Protein AF-A0A7S1M484-F1 (afdb_monomer_lite)

Structure (mmCIF, N/CA/C/O backbone):
data_AF-A0A7S1M484-F1
#
_entry.id   AF-A0A7S1M484-F1
#
loop_
_atom_site.group_PDB
_atom_site.id
_atom_site.type_symbol
_atom_site.label_atom_id
_atom_site.label_alt_id
_atom_site.label_comp_id
_atom_site.label_asym_id
_atom_site.label_entity_id
_atom_site.label_seq_id
_atom_site.pdbx_PDB_ins_code
_atom_site.Cartn_x
_atom_site.Cartn_y
_atom_site.Cartn_z
_atom_site.occupancy
_atom_site.B_iso_or_equiv
_atom_site.auth_seq_id
_atom_site.auth_comp_id
_atom_site.auth_asym_id
_atom_site.auth_atom_id
_atom_site.pdbx_PDB_model_num
ATOM 1 N N . MET A 1 1 ? -22.860 -3.614 3.531 1.00 33.34 1 MET A N 1
ATOM 2 C CA . MET A 1 1 ? -22.189 -4.930 3.615 1.00 33.34 1 MET A CA 1
ATOM 3 C C . MET A 1 1 ? -22.922 -5.760 4.658 1.00 33.34 1 MET A C 1
ATOM 5 O O . MET A 1 1 ? -23.367 -5.159 5.628 1.00 33.34 1 MET A O 1
ATOM 9 N N . PRO A 1 2 ? -23.133 -7.073 4.464 1.00 32.69 2 PRO A N 1
ATOM 10 C CA . PRO A 1 2 ? -23.714 -7.908 5.509 1.00 32.69 2 PRO A CA 1
ATOM 11 C C . PRO A 1 2 ? -22.740 -7.949 6.690 1.00 32.69 2 PRO A C 1
ATOM 13 O O . PRO A 1 2 ? -21.549 -8.186 6.506 1.00 32.69 2 PRO A O 1
ATOM 16 N N . ILE A 1 3 ? -23.252 -7.641 7.876 1.00 42.62 3 ILE A N 1
ATOM 17 C CA . ILE A 1 3 ? -22.518 -7.641 9.140 1.00 42.62 3 ILE A CA 1
ATOM 18 C C . ILE A 1 3 ? -22.062 -9.083 9.365 1.00 42.62 3 ILE A C 1
ATOM 20 O O . ILE A 1 3 ? -22.894 -9.964 9.579 1.00 42.62 3 ILE A O 1
ATOM 24 N N . SER A 1 4 ? -20.768 -9.348 9.204 1.00 40.47 4 SER A N 1
ATOM 25 C CA . SER A 1 4 ? -20.178 -10.658 9.461 1.00 40.47 4 SER A CA 1
ATOM 26 C C . SER A 1 4 ? -20.582 -11.101 10.864 1.00 40.47 4 SER A C 1
ATOM 28 O O . SER A 1 4 ? -20.319 -10.376 11.828 1.00 40.47 4 SER A O 1
ATOM 30 N N . ASP A 1 5 ? -21.216 -12.269 10.981 1.00 51.94 5 ASP A N 1
ATOM 31 C CA . ASP A 1 5 ? -21.532 -12.896 12.265 1.00 51.94 5 ASP A CA 1
ATOM 32 C C . ASP A 1 5 ? -20.199 -13.308 12.905 1.00 51.94 5 ASP A C 1
ATOM 34 O O . ASP A 1 5 ? -19.674 -14.399 12.695 1.00 51.94 5 ASP A O 1
ATOM 38 N N . THR A 1 6 ? -19.549 -12.340 13.552 1.00 67.88 6 THR A N 1
ATOM 39 C CA . THR A 1 6 ? -18.250 -12.513 14.193 1.00 67.88 6 THR A CA 1
ATOM 40 C C . THR A 1 6 ? -18.468 -13.436 15.379 1.00 67.88 6 THR A C 1
ATOM 42 O O . THR A 1 6 ? -19.012 -13.023 16.404 1.00 67.88 6 THR A O 1
ATOM 45 N N . THR A 1 7 ? -18.084 -14.704 15.240 1.00 76.19 7 THR A N 1
ATOM 46 C CA . THR A 1 7 ? -18.170 -15.670 16.335 1.00 76.19 7 THR A CA 1
ATOM 47 C C . THR A 1 7 ? -17.249 -15.220 17.468 1.00 76.19 7 THR A C 1
ATOM 49 O O . THR A 1 7 ? -16.028 -15.305 17.374 1.00 76.19 7 THR A O 1
ATOM 52 N N . VAL A 1 8 ? -17.837 -14.688 18.543 1.00 83.38 8 VAL A N 1
ATOM 53 C CA . VAL A 1 8 ? -17.093 -14.269 19.736 1.00 83.38 8 VAL A CA 1
ATOM 54 C C . VAL A 1 8 ? -16.777 -15.505 20.574 1.00 83.38 8 VAL A C 1
ATOM 56 O O . VAL A 1 8 ? -17.656 -16.052 21.253 1.00 83.38 8 VAL A O 1
ATOM 59 N N . ASP A 1 9 ? -15.518 -15.929 20.531 1.00 85.75 9 ASP A N 1
ATOM 60 C CA . ASP A 1 9 ? -14.964 -17.018 21.336 1.00 85.75 9 ASP A CA 1
ATOM 61 C C . ASP A 1 9 ? -13.938 -16.507 22.353 1.00 85.75 9 ASP A C 1
ATOM 63 O O . ASP A 1 9 ? -13.511 -15.353 22.297 1.00 85.75 9 ASP A O 1
ATOM 67 N N . LYS A 1 10 ? -13.567 -17.367 23.311 1.00 81.94 10 LYS A N 1
ATOM 68 C CA . LYS A 1 10 ? -12.725 -17.001 24.466 1.00 81.94 10 LYS A CA 1
ATOM 69 C C . LYS A 1 10 ? -11.360 -16.453 24.049 1.00 81.94 10 LYS A C 1
ATOM 71 O O . LYS A 1 10 ? -10.859 -15.534 24.673 1.00 81.94 10 LYS A O 1
ATOM 76 N N . THR A 1 11 ? -10.792 -16.981 22.968 1.00 84.25 11 THR A N 1
ATOM 77 C CA . THR A 1 11 ? -9.488 -16.558 22.442 1.00 84.25 11 THR A CA 1
ATOM 78 C C . THR A 1 11 ? -9.593 -15.289 21.598 1.00 84.25 11 THR A C 1
ATOM 80 O O . THR A 1 11 ? -8.724 -14.430 21.656 1.00 84.25 11 THR A O 1
ATOM 83 N N . THR A 1 12 ? -10.671 -15.143 20.825 1.00 87.56 12 THR A N 1
ATOM 84 C CA . THR A 1 12 ? -10.829 -14.057 19.846 1.00 87.56 12 THR A CA 1
ATOM 85 C C . THR A 1 12 ? -11.319 -12.754 20.479 1.00 87.56 12 THR A C 1
ATOM 87 O O . THR A 1 12 ? -11.064 -11.678 19.951 1.00 87.56 12 THR A O 1
ATOM 90 N N . VAL A 1 13 ? -12.004 -12.811 21.625 1.00 87.50 13 VAL A N 1
ATOM 91 C CA . VAL A 1 13 ? -12.598 -11.632 22.285 1.00 87.50 13 VAL A CA 1
ATOM 92 C C . VAL A 1 13 ? -11.586 -10.529 22.633 1.00 87.50 13 VAL A C 1
ATOM 94 O O . VAL A 1 13 ? -11.964 -9.361 22.725 1.00 87.50 13 VAL A O 1
ATOM 97 N N . HIS A 1 14 ? -10.310 -10.880 22.806 1.00 85.75 14 HIS A N 1
ATOM 98 C CA . HIS A 1 14 ? -9.244 -9.939 23.148 1.00 85.75 14 HIS A CA 1
ATOM 99 C C . HIS A 1 14 ? -8.819 -9.067 21.965 1.00 85.75 14 HIS A C 1
ATOM 101 O O . HIS A 1 14 ? -8.583 -7.872 22.153 1.00 85.75 14 HIS A O 1
ATOM 107 N N . ASP A 1 15 ? -8.807 -9.635 20.759 1.00 89.25 15 ASP A N 1
ATOM 108 C CA . ASP A 1 15 ? -8.403 -8.944 19.529 1.00 89.25 15 ASP A CA 1
ATOM 109 C C . ASP A 1 15 ? -9.530 -8.081 18.948 1.00 89.25 15 ASP A C 1
ATOM 111 O O . ASP A 1 15 ? -9.305 -7.188 18.127 1.00 89.25 15 ASP A O 1
ATOM 115 N N . LEU A 1 16 ? -10.769 -8.336 19.373 1.00 90.81 16 LEU A N 1
ATOM 116 C CA . LEU A 1 16 ? -11.935 -7.617 18.887 1.00 90.81 16 LEU A CA 1
ATOM 117 C C . LEU A 1 16 ? -12.075 -6.237 19.539 1.00 90.81 16 LEU A C 1
ATOM 119 O O . LEU A 1 16 ? -11.874 -6.022 20.739 1.00 90.81 16 LEU A O 1
ATOM 123 N N . THR A 1 17 ? -12.516 -5.281 18.726 1.00 92.50 17 THR A N 1
ATOM 124 C CA . THR A 1 17 ? -12.917 -3.953 19.194 1.00 92.50 17 THR A CA 1
ATOM 125 C C . THR A 1 17 ? -14.213 -4.052 19.997 1.00 92.50 17 THR A C 1
ATOM 127 O O . THR A 1 17 ? -14.974 -5.012 19.872 1.00 92.50 17 THR A O 1
ATOM 130 N N . PHE A 1 18 ? -14.506 -3.051 20.830 1.00 92.06 18 PHE A N 1
ATOM 131 C CA . PHE A 1 18 ? -15.691 -3.106 21.694 1.00 92.06 18 PHE A CA 1
ATOM 132 C C . PHE A 1 18 ? -16.967 -3.113 20.841 1.00 92.06 18 PHE A C 1
ATOM 134 O O . PHE A 1 18 ? -17.929 -3.794 21.178 1.00 92.06 18 PHE A O 1
ATOM 141 N N . PHE A 1 19 ? -16.942 -2.416 19.701 1.00 91.44 19 PHE A N 1
ATOM 142 C CA . PHE A 1 19 ? -18.017 -2.431 18.712 1.00 91.44 19 PHE A CA 1
ATOM 143 C C . PHE A 1 19 ? -18.186 -3.819 18.075 1.00 91.44 19 PHE A C 1
ATOM 145 O O . PHE A 1 19 ? -19.303 -4.334 18.029 1.00 91.44 19 PHE A O 1
ATOM 152 N N . ALA A 1 20 ? -17.084 -4.475 17.688 1.00 91.00 20 ALA A N 1
ATOM 153 C CA . ALA A 1 20 ? -17.118 -5.804 17.076 1.00 91.00 20 ALA A CA 1
ATOM 154 C C . ALA A 1 20 ? -17.641 -6.894 18.028 1.00 91.00 20 ALA A C 1
ATOM 156 O O . ALA A 1 20 ? -18.397 -7.759 17.593 1.00 91.00 20 ALA A O 1
ATOM 157 N N . ILE A 1 21 ? -17.328 -6.820 19.331 1.00 91.69 21 ILE A N 1
ATOM 158 C CA . ILE A 1 21 ? -17.839 -7.766 20.347 1.00 91.69 21 ILE A CA 1
ATOM 159 C C . ILE A 1 21 ? -19.377 -7.805 20.368 1.00 91.69 21 ILE A C 1
ATOM 161 O O . ILE A 1 21 ? -19.974 -8.862 20.579 1.00 91.69 21 ILE A O 1
ATOM 165 N N . PHE A 1 22 ? -20.033 -6.665 20.141 1.00 91.25 22 PHE A N 1
ATOM 166 C CA . PHE A 1 22 ? -21.496 -6.565 20.138 1.00 91.25 22 PHE A CA 1
ATOM 167 C C . PHE A 1 22 ? -22.112 -6.546 18.732 1.00 91.25 22 PHE A C 1
ATOM 169 O O . PHE A 1 22 ? -23.338 -6.454 18.612 1.00 91.25 22 PHE A O 1
ATOM 176 N N . GLY A 1 23 ? -21.291 -6.658 17.682 1.00 89.06 23 GLY A N 1
ATOM 177 C CA . GLY A 1 23 ? -21.735 -6.569 16.290 1.00 89.06 23 GLY A CA 1
ATOM 178 C C . GLY A 1 23 ? -22.316 -5.200 15.933 1.00 89.06 23 GLY A C 1
ATOM 179 O O . GLY A 1 23 ? -23.274 -5.126 15.170 1.00 89.06 23 GLY A O 1
ATOM 180 N N . ILE A 1 24 ? -21.792 -4.133 16.540 1.00 89.38 24 ILE A N 1
ATOM 181 C CA . ILE A 1 24 ? -22.167 -2.751 16.236 1.00 89.38 24 ILE A CA 1
ATOM 182 C C . ILE A 1 24 ? -21.220 -2.225 15.158 1.00 89.38 24 ILE A C 1
ATOM 184 O O . ILE A 1 24 ? -20.007 -2.421 15.259 1.00 89.38 24 ILE A O 1
ATOM 188 N N . ASP A 1 25 ? -21.759 -1.534 14.154 1.00 88.31 25 ASP A N 1
ATOM 189 C CA . ASP A 1 25 ? -20.925 -0.783 13.221 1.00 88.31 25 ASP A CA 1
ATOM 190 C C . ASP A 1 25 ? -20.344 0.436 13.948 1.00 88.31 25 ASP A C 1
ATOM 192 O O . ASP A 1 25 ? -21.063 1.283 14.485 1.00 88.31 25 ASP A O 1
ATOM 196 N N . ALA A 1 26 ? -19.017 0.505 14.014 1.00 86.62 26 ALA A N 1
ATOM 197 C CA . ALA A 1 26 ? -18.331 1.607 14.669 1.00 86.62 26 ALA A CA 1
ATOM 198 C C . ALA A 1 26 ? -18.623 2.953 13.984 1.00 86.62 26 ALA A C 1
ATOM 200 O O . ALA A 1 26 ? -18.616 3.982 14.659 1.00 86.62 26 ALA A O 1
ATOM 201 N N . ASN A 1 27 ? -18.897 2.955 12.674 1.00 85.50 27 ASN A N 1
ATOM 202 C CA . ASN A 1 27 ? -19.200 4.174 11.932 1.00 85.50 27 ASN A CA 1
ATOM 203 C C . ASN A 1 27 ? -20.521 4.788 12.392 1.00 85.50 27 ASN A C 1
ATOM 205 O O . ASN A 1 27 ? -20.539 5.987 12.648 1.00 85.50 27 ASN A O 1
ATOM 209 N N . ASP A 1 28 ? -21.563 3.983 12.616 1.00 85.88 28 ASP A N 1
ATOM 210 C CA . ASP A 1 28 ? -22.868 4.469 13.091 1.00 85.88 28 ASP A CA 1
ATOM 211 C C . ASP A 1 28 ? -22.718 5.247 14.410 1.00 85.88 28 ASP A C 1
ATOM 213 O O . ASP A 1 28 ? -23.246 6.344 14.588 1.00 85.88 28 ASP A O 1
ATOM 217 N N . VAL A 1 29 ? -21.922 4.712 15.340 1.00 85.31 29 VAL A N 1
ATOM 218 C CA . VAL A 1 29 ? -21.682 5.353 16.643 1.00 85.31 29 VAL A CA 1
ATOM 219 C C . VAL A 1 29 ? -20.829 6.615 16.502 1.00 85.31 29 VAL A C 1
ATOM 221 O O . VAL A 1 29 ? -21.059 7.604 17.199 1.00 85.31 29 VAL A O 1
ATOM 224 N N . VAL A 1 30 ? -19.831 6.598 15.616 1.00 83.81 30 VAL A N 1
ATOM 225 C CA . VAL A 1 30 ? -18.957 7.752 15.360 1.00 83.81 30 VAL A CA 1
ATOM 226 C C . VAL A 1 30 ? -19.721 8.889 14.673 1.00 83.81 30 VAL A C 1
ATOM 228 O O . VAL A 1 30 ? -19.509 10.052 15.029 1.00 83.81 30 VAL A O 1
ATOM 231 N N . GLU A 1 31 ? -20.610 8.576 13.730 1.00 84.75 31 GLU A N 1
ATOM 232 C CA . GLU A 1 31 ? -21.476 9.542 13.042 1.00 84.75 31 GLU A CA 1
ATOM 233 C C . GLU A 1 31 ? -22.485 10.174 14.004 1.00 84.75 31 GLU A C 1
ATOM 235 O O . GLU A 1 31 ? -22.656 11.394 13.996 1.00 84.75 31 GLU A O 1
ATOM 240 N N . ASN A 1 32 ? -23.024 9.391 14.942 1.00 85.38 32 ASN A N 1
ATOM 241 C CA . ASN A 1 32 ? -23.879 9.864 16.036 1.00 85.38 32 ASN A CA 1
ATOM 242 C C . ASN A 1 32 ? -23.116 10.601 17.158 1.00 85.38 32 ASN A C 1
ATOM 244 O O . ASN A 1 32 ? -23.568 10.682 18.302 1.00 85.38 32 ASN A O 1
ATOM 248 N N . GLY A 1 33 ? -21.925 11.133 16.872 1.00 83.25 33 GLY A N 1
ATOM 249 C CA . GLY A 1 33 ? -21.147 11.930 17.824 1.00 83.25 33 GLY A CA 1
ATOM 250 C C . GLY A 1 33 ? -20.603 11.137 19.015 1.00 83.25 33 GLY A C 1
ATOM 251 O O . GLY A 1 33 ? -20.216 11.737 20.022 1.00 83.25 33 GLY A O 1
ATOM 252 N N . GLY A 1 34 ? -20.543 9.807 18.907 1.00 80.62 34 GLY A N 1
ATOM 253 C CA . GLY A 1 34 ? -20.083 8.919 19.967 1.00 80.62 34 GLY A CA 1
ATOM 254 C C . GLY A 1 34 ? -21.174 8.502 20.951 1.00 80.62 34 GLY A C 1
ATOM 255 O O . GLY A 1 34 ? -20.850 8.066 22.056 1.00 80.62 34 GLY A O 1
ATOM 256 N N . GLN A 1 35 ? -22.446 8.635 20.571 1.00 85.62 35 GLN A N 1
ATOM 257 C CA . GLN A 1 35 ? -23.584 8.227 21.384 1.00 85.62 35 GLN A CA 1
ATOM 258 C C . GLN A 1 35 ? -24.309 7.037 20.754 1.00 85.62 35 GLN A C 1
ATOM 260 O O . GLN A 1 35 ? -24.482 6.963 19.541 1.00 85.62 35 GLN A O 1
ATOM 265 N N . LEU A 1 36 ? -24.720 6.082 21.590 1.00 84.44 36 LEU A N 1
ATOM 266 C CA . LEU A 1 36 ? -25.540 4.966 21.137 1.00 84.44 36 LEU A CA 1
ATOM 267 C C . LEU A 1 36 ? -26.998 5.393 21.017 1.00 84.44 36 LEU A C 1
ATOM 269 O O . LEU A 1 36 ? -27.570 5.939 21.965 1.00 84.44 36 LEU A O 1
ATOM 273 N N . ASP A 1 37 ? -27.621 5.024 19.903 1.00 86.38 37 ASP A N 1
ATOM 274 C CA . ASP A 1 37 ? -29.065 5.127 19.768 1.00 86.38 37 ASP A CA 1
ATOM 275 C C . ASP A 1 37 ? -29.767 4.218 20.792 1.00 86.38 37 ASP A C 1
ATOM 277 O O . ASP A 1 37 ? -29.262 3.134 21.117 1.00 86.38 37 ASP A O 1
ATOM 281 N N . PRO A 1 38 ? -30.959 4.594 21.288 1.00 84.31 38 PRO A N 1
ATOM 282 C CA . PRO A 1 38 ? -31.740 3.766 22.206 1.00 84.31 38 PRO A CA 1
ATOM 283 C C . PRO A 1 38 ? -31.894 2.284 21.791 1.00 84.31 38 PRO A C 1
ATOM 285 O O . PRO A 1 38 ? -31.682 1.417 22.648 1.00 84.31 38 PRO A O 1
ATOM 288 N N . PRO A 1 39 ? -32.215 1.937 20.521 1.00 84.81 39 PRO A N 1
ATOM 289 C CA . PRO A 1 39 ? -32.264 0.538 20.086 1.00 84.81 39 PRO A CA 1
ATOM 290 C C . PRO A 1 39 ? -30.900 -0.161 20.180 1.00 84.81 39 PRO A C 1
ATOM 292 O O . PRO A 1 39 ? -30.827 -1.305 20.632 1.00 84.81 39 PRO A O 1
ATOM 295 N N . THR A 1 40 ? -29.814 0.528 19.834 1.00 87.06 40 THR A N 1
ATOM 296 C CA . THR A 1 40 ? -28.445 -0.003 19.889 1.00 87.06 40 THR A CA 1
ATOM 297 C C . THR A 1 40 ? -28.002 -0.240 21.333 1.00 87.06 40 THR A C 1
ATOM 299 O O . THR A 1 40 ? -27.455 -1.294 21.654 1.00 87.06 40 THR A O 1
ATOM 302 N N . ALA A 1 41 ? -28.329 0.669 22.253 1.00 88.12 41 ALA A N 1
ATOM 303 C CA . ALA A 1 41 ? -28.083 0.485 23.683 1.00 88.12 41 ALA A CA 1
ATOM 304 C C . ALA A 1 41 ? -28.863 -0.714 24.266 1.00 88.12 41 ALA A C 1
ATOM 306 O O . ALA A 1 41 ? -28.345 -1.455 25.109 1.00 88.12 41 ALA A O 1
ATOM 307 N N . ALA A 1 42 ? -30.100 -0.948 23.813 1.00 89.62 42 ALA A N 1
ATOM 308 C CA . ALA A 1 42 ? -30.870 -2.136 24.189 1.00 89.62 42 ALA A CA 1
ATOM 309 C C . ALA A 1 42 ? -30.251 -3.427 23.622 1.00 89.62 42 ALA A C 1
ATOM 311 O O . ALA A 1 42 ? -30.196 -4.446 24.321 1.00 89.62 42 ALA A O 1
ATOM 312 N N . HIS A 1 43 ? -29.730 -3.376 22.393 1.00 90.44 43 HIS A N 1
ATOM 313 C CA . HIS A 1 43 ? -29.002 -4.480 21.766 1.00 90.44 43 HIS A CA 1
ATOM 314 C C . HIS A 1 43 ? -27.724 -4.839 22.532 1.00 90.44 43 HIS A C 1
ATOM 316 O O . HIS A 1 43 ? -27.537 -6.012 22.852 1.00 90.44 43 HIS A O 1
ATOM 322 N N . VAL A 1 44 ? -26.916 -3.854 22.948 1.00 91.19 44 VAL A N 1
ATOM 323 C CA . VAL A 1 44 ? -25.727 -4.076 23.800 1.00 91.19 44 VAL A CA 1
ATOM 324 C C . VAL A 1 44 ? -26.101 -4.819 25.079 1.00 91.19 44 VAL A C 1
ATOM 326 O O . VAL A 1 44 ? -25.486 -5.830 25.412 1.00 91.19 44 VAL A O 1
ATOM 329 N N . LYS A 1 45 ? -27.164 -4.393 25.773 1.00 91.12 45 LYS A N 1
ATOM 330 C CA . LYS A 1 45 ? -27.632 -5.063 27.000 1.00 91.12 45 LYS A CA 1
ATOM 331 C C . LYS A 1 45 ? -28.080 -6.504 26.745 1.00 91.12 45 LYS A C 1
ATOM 333 O O . LYS A 1 45 ? -27.819 -7.383 27.568 1.00 91.12 45 LYS A O 1
ATOM 338 N N . LYS A 1 46 ? -28.756 -6.767 25.622 1.00 91.75 46 LYS A N 1
ATOM 339 C CA . LYS A 1 46 ? -29.191 -8.118 25.230 1.00 91.75 46 LYS A CA 1
ATOM 340 C C . LYS A 1 46 ? -27.997 -9.013 24.889 1.00 91.75 46 LYS A C 1
ATOM 342 O O . LYS A 1 46 ? -27.934 -10.151 25.355 1.00 91.75 46 LYS A O 1
ATOM 347 N N . ALA A 1 47 ? -27.052 -8.500 24.109 1.00 91.31 47 ALA A N 1
ATOM 348 C CA . ALA A 1 47 ? -25.846 -9.212 23.713 1.00 91.31 47 ALA A CA 1
ATOM 349 C C . ALA A 1 47 ? -24.933 -9.494 24.917 1.00 91.31 47 ALA A C 1
ATOM 351 O O . ALA A 1 47 ? -24.474 -10.624 25.064 1.00 91.31 47 ALA A O 1
ATOM 352 N N . PHE A 1 48 ? -24.774 -8.528 25.830 1.00 93.62 48 PHE A N 1
ATOM 353 C CA . PHE A 1 48 ? -24.067 -8.704 27.099 1.00 93.62 48 PHE A CA 1
ATOM 354 C C . PHE A 1 48 ? -24.640 -9.879 27.894 1.00 93.62 48 PHE A C 1
ATOM 356 O O . PHE A 1 48 ? -23.906 -10.806 28.203 1.00 93.62 48 PHE A O 1
ATOM 363 N N . ARG A 1 49 ? -25.963 -9.927 28.121 1.00 92.44 49 ARG A N 1
ATOM 364 C CA . ARG A 1 49 ? -26.606 -11.051 28.833 1.00 92.44 49 ARG A CA 1
ATOM 365 C C . ARG A 1 49 ? -26.298 -12.407 28.192 1.00 92.44 49 ARG A C 1
ATOM 367 O O . ARG A 1 49 ? -26.034 -13.371 28.903 1.00 92.44 49 ARG A O 1
ATOM 374 N N . ARG A 1 50 ? -26.316 -12.485 26.858 1.00 91.81 50 ARG A N 1
ATOM 375 C CA . ARG A 1 50 ? -26.003 -13.716 26.114 1.00 91.81 50 ARG A CA 1
ATOM 376 C C . ARG A 1 50 ? -24.543 -14.142 26.302 1.00 91.81 50 ARG A C 1
ATOM 378 O O . ARG A 1 50 ? -24.289 -15.310 26.576 1.00 91.81 50 ARG A O 1
ATOM 385 N N . LEU A 1 51 ? -23.603 -13.207 26.172 1.00 90.75 51 LEU A N 1
ATOM 386 C CA . LEU A 1 51 ? -22.168 -13.475 26.316 1.00 90.75 51 LEU A CA 1
ATOM 387 C C . LEU A 1 51 ? -21.780 -13.769 27.772 1.00 90.75 51 LEU A C 1
ATOM 389 O O . LEU A 1 51 ? -21.001 -14.684 28.019 1.00 90.75 51 LEU A O 1
ATOM 393 N N . SER A 1 52 ? -22.385 -13.081 28.741 1.00 90.81 52 SER A N 1
ATOM 394 C CA . SER A 1 52 ? -22.197 -13.343 30.170 1.00 90.81 52 SER A CA 1
ATOM 395 C C . SER A 1 52 ? -22.575 -14.766 30.558 1.00 90.81 52 SER A C 1
ATOM 397 O O . SER A 1 52 ? -21.883 -15.372 31.363 1.00 90.81 52 SER A O 1
ATOM 399 N N . LEU A 1 53 ? -23.647 -15.317 29.979 1.00 90.56 53 LEU A N 1
ATOM 400 C CA . LEU A 1 53 ? -24.039 -16.710 30.210 1.00 90.56 53 LEU A CA 1
ATOM 401 C C . LEU A 1 53 ? -23.084 -17.711 29.539 1.00 90.56 53 LEU A C 1
ATOM 403 O O . LEU A 1 53 ? -22.923 -18.815 30.056 1.00 90.56 53 LEU A O 1
ATOM 407 N N . LYS A 1 54 ? -22.462 -17.337 28.410 1.00 88.06 54 LYS A N 1
ATOM 408 C CA . LYS A 1 54 ? -21.480 -18.168 27.689 1.00 88.06 54 LYS A CA 1
ATOM 409 C C . LYS A 1 54 ? -20.147 -18.251 28.443 1.00 88.06 54 LYS A C 1
ATOM 411 O O . LYS A 1 54 ? -19.560 -19.323 28.492 1.00 88.06 54 LYS A O 1
ATOM 416 N N . PHE A 1 55 ? -19.702 -17.145 29.039 1.00 89.00 55 PHE A N 1
ATOM 417 C CA . PHE A 1 55 ? -18.399 -17.025 29.710 1.00 89.00 55 PHE A CA 1
ATOM 418 C C . PHE A 1 55 ? -18.501 -16.965 31.244 1.00 89.00 55 PHE A C 1
ATOM 420 O O . PHE A 1 55 ? -17.619 -16.435 31.911 1.00 89.00 55 PHE A O 1
ATOM 427 N N . HIS A 1 56 ? -19.593 -17.463 31.830 1.00 87.00 56 HIS A N 1
ATOM 428 C CA . HIS A 1 56 ? -19.781 -17.392 33.278 1.00 87.00 56 HIS A CA 1
ATOM 429 C C . HIS A 1 56 ? -18.802 -18.330 34.014 1.00 87.00 56 HIS A C 1
ATOM 431 O O . HIS A 1 56 ? -18.769 -19.518 33.678 1.00 87.00 56 HIS A O 1
ATOM 437 N N . PRO A 1 57 ? -18.108 -17.870 35.077 1.00 86.50 57 PRO A N 1
ATOM 438 C CA . PRO A 1 57 ? -17.115 -18.678 35.800 1.00 86.50 57 PRO A CA 1
ATOM 439 C C . PRO A 1 57 ? -17.692 -19.943 36.462 1.00 86.50 57 PRO A C 1
ATOM 441 O O . PRO A 1 57 ? -16.958 -20.879 36.747 1.00 86.50 57 PRO A O 1
ATOM 444 N N . ASP A 1 58 ? -19.009 -19.979 36.691 1.00 88.75 58 ASP A N 1
ATOM 445 C CA . ASP A 1 58 ? -19.732 -21.155 37.216 1.00 88.75 58 ASP A CA 1
ATOM 446 C C . ASP A 1 58 ? -19.869 -22.293 36.189 1.00 88.75 58 ASP A C 1
ATOM 448 O O . ASP A 1 58 ? -19.785 -23.466 36.531 1.00 88.75 58 ASP A O 1
ATOM 452 N N . LYS A 1 59 ? -20.073 -21.954 34.908 1.00 86.12 59 LYS A N 1
ATOM 453 C CA . LYS A 1 59 ? -20.187 -22.946 33.8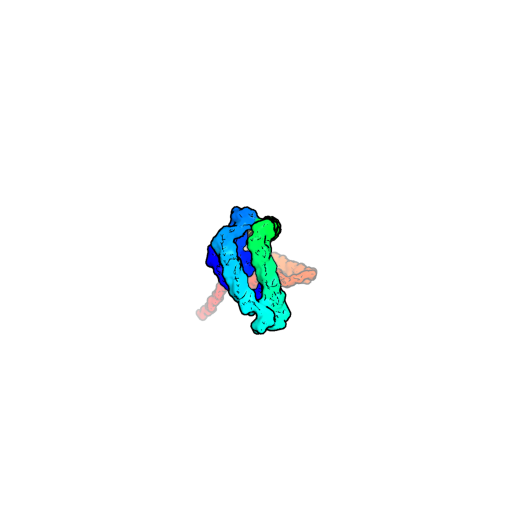24 1.00 86.12 59 LYS A CA 1
ATOM 454 C C . LYS A 1 59 ? -18.824 -23.322 33.264 1.00 86.12 59 LYS A C 1
ATOM 456 O O . LYS A 1 59 ? -18.653 -24.431 32.767 1.00 86.12 59 LYS A O 1
ATOM 461 N N . ASP A 1 60 ? -17.890 -22.382 33.314 1.00 84.38 60 ASP A N 1
ATOM 462 C CA . ASP A 1 60 ? -16.559 -22.527 32.762 1.00 84.38 60 ASP A CA 1
ATOM 463 C C . ASP A 1 60 ? -15.525 -21.848 33.673 1.00 84.38 60 ASP A C 1
ATOM 465 O O . ASP A 1 60 ? -15.315 -20.638 33.574 1.00 84.38 60 ASP A O 1
ATOM 469 N N . PRO A 1 61 ? -14.875 -22.613 34.568 1.00 84.88 61 PRO A N 1
ATOM 470 C CA . PRO A 1 61 ? -13.888 -22.084 35.503 1.00 84.88 61 PRO A CA 1
ATOM 471 C C . PRO A 1 61 ? -12.512 -21.845 34.858 1.00 84.88 61 PRO A C 1
ATOM 473 O O . PRO A 1 61 ? -11.534 -21.626 35.575 1.00 84.88 61 PRO A O 1
ATOM 476 N N . SER A 1 62 ? -12.392 -21.913 33.525 1.00 88.94 62 SER A N 1
ATOM 477 C CA . SER A 1 62 ? -11.129 -21.621 32.846 1.00 88.94 62 SER A CA 1
ATOM 478 C C . SER A 1 62 ? -10.719 -20.148 33.014 1.00 88.94 62 SER A C 1
ATOM 480 O O . SER A 1 62 ? -11.573 -19.254 33.027 1.00 88.94 62 SER A O 1
ATOM 482 N N . PRO A 1 63 ? -9.407 -19.863 33.117 1.00 87.69 63 PRO A N 1
ATOM 483 C CA . PRO A 1 63 ? -8.912 -18.488 33.186 1.00 87.69 63 PRO A CA 1
ATOM 484 C C . PRO A 1 63 ? -9.303 -17.679 31.939 1.00 87.69 63 PRO A C 1
ATOM 486 O O . PRO A 1 63 ? -9.716 -16.532 32.065 1.00 87.69 63 PRO A O 1
ATOM 489 N N . GLU A 1 64 ? -9.303 -18.308 30.761 1.00 87.25 64 GLU A N 1
ATOM 490 C CA . GLU A 1 64 ? -9.717 -17.685 29.496 1.00 87.25 64 GLU A CA 1
ATOM 491 C C . GLU A 1 64 ? -11.185 -17.228 29.513 1.00 87.25 64 GLU A C 1
ATOM 493 O O . GLU A 1 64 ? -11.510 -16.150 29.021 1.00 87.25 64 GLU A O 1
ATOM 498 N N . ALA A 1 65 ? -12.099 -18.017 30.095 1.00 87.75 65 ALA A N 1
ATOM 499 C CA . ALA A 1 65 ? -13.504 -17.622 30.210 1.00 87.75 65 ALA A CA 1
ATOM 500 C C . ALA A 1 65 ? -13.684 -16.428 31.156 1.00 87.75 65 ALA A C 1
ATOM 502 O O . ALA A 1 65 ? -14.483 -15.532 30.877 1.00 87.75 65 ALA A O 1
ATOM 503 N N . ARG A 1 66 ? -12.911 -16.380 32.247 1.00 89.44 66 ARG A N 1
ATOM 504 C CA . ARG A 1 66 ? -12.909 -15.240 33.167 1.00 89.44 66 ARG A CA 1
ATOM 505 C C . ARG A 1 66 ? -12.417 -13.968 32.481 1.00 89.44 66 ARG A C 1
ATOM 507 O O . ARG A 1 66 ? -13.086 -12.941 32.571 1.00 89.44 66 ARG A O 1
ATOM 514 N N . GLU A 1 67 ? -11.290 -14.043 31.784 1.00 91.00 67 GLU A N 1
ATOM 515 C CA . GLU A 1 67 ? -10.722 -12.914 31.043 1.00 91.00 67 GLU A CA 1
ATOM 516 C C . GLU A 1 67 ? -11.681 -12.426 29.947 1.00 91.00 67 GLU A C 1
ATOM 518 O O . GLU A 1 67 ? -11.955 -11.227 29.841 1.00 91.00 67 GLU A O 1
ATOM 523 N N . ALA A 1 68 ? -12.297 -13.352 29.206 1.00 90.88 68 ALA A N 1
ATOM 524 C CA . ALA A 1 68 ? -13.324 -13.043 28.216 1.00 90.88 68 ALA A CA 1
ATOM 525 C C . ALA A 1 68 ? -14.543 -12.336 28.832 1.00 90.88 68 ALA A C 1
ATOM 527 O O . ALA A 1 68 ? -15.055 -11.360 28.277 1.00 90.88 68 ALA A O 1
ATOM 528 N N . PHE A 1 69 ? -15.012 -12.800 29.993 1.00 92.06 69 PHE A N 1
ATOM 529 C CA . PHE A 1 69 ? -16.124 -12.180 30.709 1.00 92.06 69 PHE A CA 1
ATOM 530 C C . PHE A 1 69 ? -15.787 -10.763 31.181 1.00 92.06 69 PHE A C 1
ATOM 532 O O . PHE A 1 69 ? -16.588 -9.845 30.987 1.00 92.06 69 PHE A O 1
ATOM 539 N N . GLU A 1 70 ? -14.608 -10.573 31.774 1.00 92.38 70 GLU A N 1
ATOM 540 C CA . GLU A 1 70 ? -14.126 -9.263 32.222 1.00 92.38 70 GLU A CA 1
ATOM 541 C C . GLU A 1 70 ? -14.033 -8.287 31.040 1.00 92.38 70 GLU A C 1
ATOM 543 O O . GLU A 1 70 ? -14.534 -7.162 31.124 1.00 92.38 70 GLU A O 1
ATOM 548 N N . ARG A 1 71 ? -13.526 -8.753 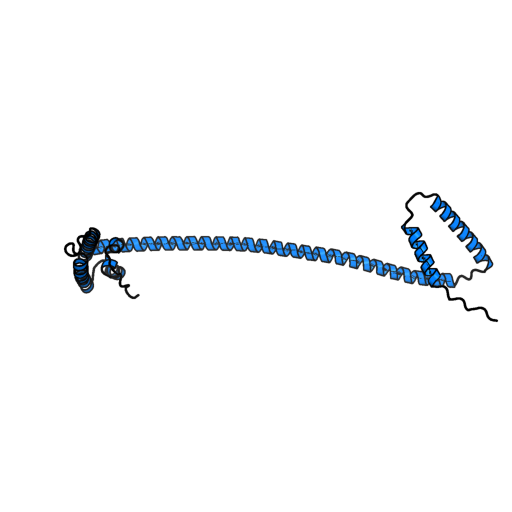29.894 1.00 93.56 71 ARG A N 1
ATOM 549 C CA . ARG A 1 71 ? -13.426 -7.978 28.653 1.00 93.56 71 ARG A CA 1
ATOM 550 C C . ARG A 1 71 ? -14.789 -7.561 28.093 1.00 93.56 71 ARG A C 1
ATOM 552 O O . ARG A 1 71 ? -14.976 -6.407 27.700 1.00 93.56 71 ARG A O 1
ATOM 559 N N . VAL A 1 72 ? -15.753 -8.483 28.064 1.00 93.44 72 VAL A N 1
ATOM 560 C CA . VAL A 1 72 ? -17.132 -8.219 27.616 1.00 93.44 72 VAL A CA 1
ATOM 561 C C . VAL A 1 72 ? -17.841 -7.247 28.562 1.00 93.44 72 VAL A C 1
ATOM 563 O O . VAL A 1 72 ? -18.574 -6.365 28.106 1.00 93.44 72 VAL A O 1
ATOM 566 N N . LYS A 1 73 ? -17.611 -7.376 29.872 1.00 93.88 73 LYS A N 1
ATOM 567 C CA . LYS A 1 73 ? -18.139 -6.458 30.886 1.00 93.88 73 LYS A CA 1
ATOM 568 C C . LYS A 1 73 ? -17.588 -5.048 30.704 1.00 93.88 73 LYS A C 1
ATOM 570 O O . LYS A 1 73 ? -18.366 -4.102 30.633 1.00 93.88 73 LYS A O 1
ATOM 575 N N . GLU A 1 74 ? -16.276 -4.910 30.549 1.00 94.31 74 GLU A N 1
ATOM 576 C CA . GLU A 1 74 ? -15.636 -3.618 30.296 1.00 94.31 74 GLU A CA 1
ATOM 577 C C . GLU A 1 74 ? -16.173 -2.949 29.022 1.00 94.31 74 GLU A C 1
ATOM 579 O O . GLU A 1 74 ? -16.443 -1.741 29.008 1.00 94.31 74 GLU A O 1
ATOM 584 N N . ALA A 1 75 ? -16.366 -3.735 27.960 1.00 93.44 75 ALA A N 1
ATOM 585 C CA . ALA A 1 75 ? -16.933 -3.245 26.713 1.00 93.44 75 ALA A CA 1
ATOM 586 C C . ALA A 1 75 ? -18.373 -2.738 26.914 1.00 93.44 75 ALA A C 1
ATOM 588 O O . ALA A 1 75 ? -18.696 -1.632 26.480 1.00 93.44 75 ALA A O 1
ATOM 589 N N . ALA A 1 76 ? -19.224 -3.492 27.619 1.00 93.69 76 ALA A N 1
ATOM 590 C CA . ALA A 1 76 ? -20.596 -3.078 27.919 1.00 93.69 76 ALA A CA 1
ATOM 591 C C . ALA A 1 76 ? -20.646 -1.806 28.782 1.00 93.69 76 ALA A C 1
ATOM 593 O O . ALA A 1 76 ? -21.429 -0.900 28.487 1.00 93.69 76 ALA A O 1
ATOM 594 N N . ASP A 1 77 ? -19.799 -1.712 29.808 1.00 93.81 77 ASP A N 1
ATOM 595 C CA . ASP A 1 77 ? -19.734 -0.558 30.713 1.00 93.81 77 ASP A CA 1
ATOM 596 C C . ASP A 1 77 ? -19.269 0.709 29.976 1.00 93.81 77 ASP A C 1
ATOM 598 O O . ASP A 1 77 ? -19.815 1.797 30.176 1.00 93.81 77 ASP A O 1
ATOM 602 N N . THR A 1 78 ? -18.288 0.567 29.082 1.00 93.25 78 THR A N 1
ATOM 603 C CA . THR A 1 78 ? -17.766 1.671 28.263 1.00 93.25 78 THR A CA 1
ATOM 604 C C . THR A 1 78 ? -18.799 2.157 27.253 1.00 93.25 78 THR A C 1
ATOM 606 O O . THR A 1 78 ? -18.959 3.361 27.090 1.00 93.25 78 THR A O 1
ATOM 609 N N . LEU A 1 79 ? -19.520 1.243 26.601 1.00 90.31 79 LEU A N 1
ATOM 610 C CA . LEU A 1 79 ? -20.520 1.586 25.590 1.00 90.31 79 LEU A CA 1
ATOM 611 C C . LEU A 1 79 ? -21.832 2.111 26.192 1.00 90.31 79 LEU A C 1
ATOM 613 O O . LEU A 1 79 ? -22.497 2.943 25.584 1.00 90.31 79 LEU A O 1
ATOM 617 N N . THR A 1 80 ? -22.210 1.665 27.392 1.00 89.38 80 THR A N 1
ATOM 618 C CA . THR A 1 80 ? -23.450 2.115 28.053 1.00 89.38 80 THR A CA 1
ATOM 619 C C . THR A 1 80 ? -23.322 3.527 28.635 1.00 89.38 80 THR A C 1
ATOM 621 O O . THR A 1 80 ? -24.318 4.243 28.735 1.00 89.38 80 THR A O 1
ATOM 624 N N . ASN A 1 81 ? -22.114 3.946 29.024 1.00 91.19 81 ASN A N 1
ATOM 625 C CA . ASN A 1 81 ? -21.849 5.300 29.503 1.00 91.19 81 ASN A CA 1
ATOM 626 C C . ASN A 1 81 ? -21.549 6.232 28.317 1.00 91.19 81 ASN A C 1
ATOM 628 O O . ASN A 1 81 ? -20.561 6.036 27.614 1.00 91.19 81 ASN A O 1
ATOM 632 N N . ALA A 1 82 ? -22.372 7.266 28.121 1.00 89.00 82 ALA A N 1
ATOM 633 C CA . ALA A 1 82 ? -22.270 8.175 26.978 1.00 89.00 82 ALA A CA 1
ATOM 634 C C . ALA A 1 82 ? -20.895 8.862 26.859 1.00 89.00 82 ALA A C 1
ATOM 636 O O . ALA A 1 82 ? -20.331 8.914 25.767 1.00 89.00 82 ALA A O 1
ATOM 637 N N . ASP A 1 83 ? -20.310 9.324 27.967 1.00 91.50 83 ASP A N 1
ATOM 638 C CA . ASP A 1 83 ? -19.013 10.012 27.948 1.00 91.50 83 ASP A CA 1
ATOM 639 C C . ASP A 1 83 ? -17.865 9.054 27.601 1.00 91.50 83 ASP A C 1
ATOM 641 O O . ASP A 1 83 ? -16.961 9.382 26.819 1.00 91.50 83 ASP A O 1
ATOM 645 N N . ARG A 1 84 ? -17.914 7.834 28.150 1.00 92.88 84 ARG A N 1
ATOM 646 C CA . ARG A 1 84 ? -16.923 6.786 27.863 1.00 92.88 84 ARG A CA 1
ATOM 647 C C . ARG A 1 84 ? -17.045 6.286 26.428 1.00 92.88 84 ARG A C 1
ATOM 649 O O . ARG A 1 84 ? -16.025 6.133 25.759 1.00 92.88 84 ARG A O 1
ATOM 656 N N . CYS A 1 85 ? -18.270 6.100 25.944 1.00 91.81 85 CYS A N 1
ATOM 657 C CA . CYS A 1 85 ? -18.563 5.722 24.568 1.00 91.81 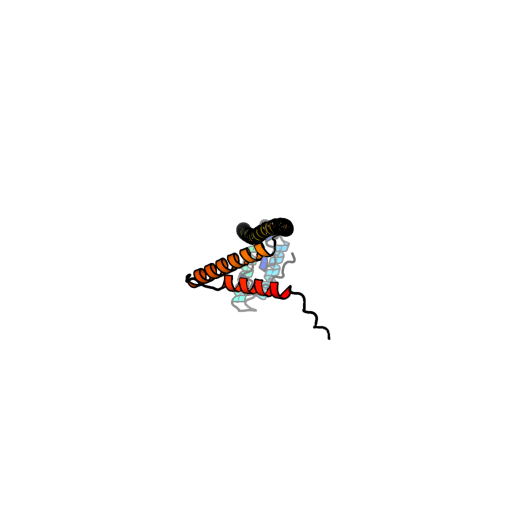85 CYS A CA 1
ATOM 658 C C . CYS A 1 85 ? -18.033 6.779 23.599 1.00 91.81 85 CYS A C 1
ATOM 660 O O . CYS A 1 85 ? -17.324 6.443 22.653 1.00 91.81 85 CYS A O 1
ATOM 662 N N . ARG A 1 86 ? -18.265 8.063 23.887 1.00 92.00 86 ARG A N 1
ATOM 663 C CA . ARG A 1 86 ? -17.774 9.168 23.061 1.00 92.00 86 ARG A CA 1
ATOM 664 C C . ARG A 1 86 ? -16.256 9.235 23.008 1.00 92.00 86 ARG A C 1
ATOM 666 O O . ARG A 1 86 ? -15.684 9.394 21.931 1.00 92.00 86 ARG A O 1
ATOM 673 N N . THR A 1 87 ? -15.602 9.079 24.154 1.00 93.12 87 THR A N 1
ATOM 674 C CA . THR A 1 87 ? -14.137 9.051 24.228 1.00 93.12 87 THR A CA 1
ATOM 675 C C . THR A 1 87 ? -13.575 7.875 23.430 1.00 93.12 87 THR A C 1
ATOM 677 O O . THR A 1 87 ? -12.657 8.054 22.633 1.00 93.12 87 THR A O 1
ATOM 680 N N . TYR A 1 88 ? -14.165 6.688 23.583 1.00 92.75 88 TYR A N 1
ATOM 681 C CA . TYR A 1 88 ? -13.757 5.487 22.857 1.00 92.75 88 TYR A CA 1
ATOM 682 C C . TYR A 1 88 ? -14.009 5.591 21.342 1.00 92.75 88 TYR A C 1
ATOM 684 O O . TYR A 1 88 ? -13.150 5.241 20.538 1.00 92.75 88 TYR A O 1
ATOM 692 N N . ALA A 1 89 ? -15.153 6.133 20.923 1.00 92.25 89 ALA A N 1
ATOM 693 C CA . ALA A 1 89 ? -15.452 6.382 19.515 1.00 92.25 89 ALA A CA 1
ATOM 694 C C . ALA A 1 89 ? -14.464 7.389 18.897 1.00 92.25 89 ALA A C 1
ATOM 696 O O . ALA A 1 89 ? -14.015 7.213 17.764 1.00 92.25 89 ALA A O 1
ATOM 697 N N . ALA A 1 90 ? -14.066 8.421 19.649 1.00 91.25 90 ALA A N 1
ATOM 698 C CA . ALA A 1 90 ? -13.080 9.398 19.198 1.00 91.25 90 ALA A CA 1
ATOM 699 C C . ALA A 1 90 ? -11.678 8.788 19.026 1.00 91.25 90 ALA A C 1
ATOM 701 O O . ALA A 1 90 ? -11.015 9.066 18.023 1.00 91.25 90 ALA A O 1
ATOM 702 N N . THR A 1 91 ? -11.224 7.942 19.959 1.00 91.62 91 THR A N 1
ATOM 703 C CA . THR A 1 91 ? -9.936 7.241 19.817 1.00 91.62 91 THR A CA 1
ATOM 704 C C . THR A 1 91 ? -9.966 6.256 18.657 1.00 91.62 91 THR A C 1
ATOM 706 O O . THR A 1 91 ? -9.022 6.222 17.870 1.00 91.62 91 THR A O 1
ATOM 709 N N . PHE A 1 92 ? -11.073 5.528 18.489 1.00 90.31 92 PHE A N 1
ATOM 710 C CA . PHE A 1 92 ? -11.277 4.624 17.362 1.00 90.31 92 PHE A CA 1
ATOM 711 C C . PHE A 1 92 ? -11.209 5.365 16.020 1.00 90.31 92 PHE A C 1
ATOM 713 O O . PHE A 1 92 ? -10.457 4.975 15.128 1.00 90.31 92 PHE A O 1
ATOM 720 N N . ARG A 1 93 ? -11.919 6.493 15.898 1.00 91.19 93 ARG A N 1
ATOM 721 C CA . ARG A 1 93 ? -11.879 7.352 14.707 1.00 91.19 93 ARG A CA 1
ATOM 722 C C . ARG A 1 93 ? -10.469 7.869 14.423 1.00 91.19 93 ARG A C 1
ATOM 724 O O . ARG A 1 93 ? -10.058 7.902 13.265 1.00 91.19 93 ARG A O 1
ATOM 731 N N . LYS A 1 94 ? -9.734 8.288 15.456 1.00 92.44 94 LYS A N 1
ATOM 732 C CA . LYS A 1 94 ? -8.354 8.762 15.307 1.00 92.44 94 LYS A CA 1
ATOM 733 C C . LYS A 1 94 ? -7.441 7.649 14.788 1.00 92.44 94 LYS A C 1
ATOM 735 O O . LYS A 1 94 ? -6.748 7.873 13.803 1.00 92.44 94 LYS A O 1
ATOM 740 N N . ALA A 1 95 ? -7.501 6.457 15.380 1.00 90.69 95 ALA A N 1
ATOM 741 C CA . ALA A 1 95 ? -6.715 5.305 14.938 1.00 90.69 95 ALA A CA 1
ATOM 742 C C . ALA A 1 95 ? -7.046 4.906 13.488 1.00 90.69 95 ALA A C 1
ATOM 744 O O . ALA A 1 95 ? -6.145 4.675 12.683 1.00 90.69 95 ALA A O 1
ATOM 745 N N . ALA A 1 96 ? -8.331 4.900 13.118 1.00 89.56 96 ALA A N 1
ATOM 746 C CA . ALA A 1 96 ? -8.756 4.637 11.744 1.00 89.56 96 ALA A CA 1
ATOM 747 C C . ALA A 1 96 ? -8.219 5.693 10.759 1.00 89.56 96 ALA A C 1
ATOM 749 O O . ALA A 1 96 ? -7.753 5.350 9.671 1.00 89.56 96 ALA A O 1
ATOM 750 N N . ALA A 1 97 ? -8.235 6.973 11.144 1.00 90.75 97 ALA A N 1
ATOM 751 C CA . ALA A 1 97 ? -7.690 8.057 10.332 1.00 90.75 97 ALA A CA 1
ATOM 752 C C . ALA A 1 97 ? -6.164 7.958 10.177 1.00 90.75 97 ALA A C 1
ATOM 754 O O . ALA A 1 97 ? -5.653 8.138 9.073 1.00 90.75 97 ALA A O 1
ATOM 755 N N . GLU A 1 98 ? -5.439 7.638 11.248 1.00 93.06 98 GLU A N 1
ATOM 756 C CA . GLU A 1 98 ? -3.988 7.415 11.217 1.00 93.06 98 GLU A CA 1
ATOM 757 C C . GLU A 1 98 ? -3.628 6.240 10.302 1.00 93.06 98 GLU A C 1
ATOM 759 O O . GLU A 1 98 ? -2.754 6.370 9.443 1.00 93.06 98 GLU A O 1
ATOM 764 N N . GLN A 1 99 ? -4.360 5.127 10.399 1.00 90.94 99 GLN A N 1
ATOM 765 C CA . GLN A 1 99 ? -4.164 3.982 9.513 1.00 90.94 99 GLN A CA 1
ATOM 766 C C . GLN A 1 99 ? -4.440 4.342 8.047 1.00 90.94 99 GLN A C 1
ATOM 768 O O . GLN A 1 99 ? -3.673 3.972 7.157 1.00 90.94 99 GLN A O 1
ATOM 773 N N . ALA A 1 100 ? -5.507 5.098 7.776 1.00 91.56 100 ALA A N 1
ATOM 774 C CA . ALA A 1 100 ? -5.817 5.564 6.429 1.00 91.56 100 ALA A CA 1
ATOM 775 C C . ALA A 1 100 ? -4.709 6.475 5.872 1.00 91.56 100 ALA A C 1
ATOM 777 O O . ALA A 1 100 ? -4.321 6.342 4.709 1.00 91.56 100 ALA A O 1
ATOM 778 N N . GLN A 1 101 ? -4.155 7.366 6.699 1.00 94.62 101 GLN A N 1
ATOM 779 C CA . GLN A 1 101 ? -3.029 8.221 6.321 1.00 94.62 101 GLN A CA 1
ATOM 780 C C . GLN A 1 101 ? -1.764 7.410 6.022 1.00 94.62 101 GLN A C 1
ATOM 782 O O . GLN A 1 101 ? -1.100 7.679 5.017 1.00 94.62 101 GLN A O 1
ATOM 787 N N . ALA A 1 102 ? -1.452 6.404 6.844 1.00 93.50 102 ALA A N 1
ATOM 788 C CA . ALA A 1 102 ? -0.319 5.507 6.632 1.00 93.50 102 ALA A CA 1
ATOM 789 C C . ALA A 1 102 ? -0.462 4.714 5.324 1.00 93.50 102 ALA A C 1
ATOM 791 O O . ALA A 1 102 ? 0.464 4.687 4.512 1.00 93.50 102 ALA A O 1
ATOM 792 N N . ASN A 1 103 ? -1.646 4.154 5.067 1.00 94.69 103 ASN A N 1
ATOM 793 C CA . ASN A 1 103 ? -1.940 3.433 3.828 1.00 94.69 103 ASN A CA 1
ATOM 794 C C . ASN A 1 103 ? -1.819 4.352 2.602 1.00 94.69 103 ASN A C 1
ATOM 796 O O . ASN A 1 103 ? -1.204 3.983 1.605 1.00 94.69 103 ASN A O 1
ATOM 800 N N . ALA A 1 104 ? -2.346 5.577 2.685 1.00 94.38 104 ALA A N 1
ATOM 801 C CA . ALA A 1 104 ? -2.228 6.556 1.609 1.00 94.38 104 ALA A CA 1
ATOM 802 C C . ALA A 1 104 ? -0.771 6.986 1.368 1.00 94.38 104 ALA A C 1
ATOM 804 O O . ALA A 1 104 ? -0.381 7.258 0.233 1.00 94.38 104 ALA A O 1
ATOM 805 N N . HIS A 1 105 ? 0.047 7.065 2.420 1.00 95.25 105 HIS A N 1
ATOM 806 C CA . HIS A 1 105 ? 1.480 7.307 2.280 1.00 95.25 105 HIS A CA 1
ATOM 807 C C . HIS A 1 105 ? 2.175 6.136 1.572 1.00 95.25 105 HIS A C 1
ATOM 809 O O . HIS A 1 105 ? 2.910 6.371 0.615 1.00 95.25 105 HIS A O 1
ATOM 815 N N . ALA A 1 106 ? 1.899 4.896 1.985 1.00 94.12 106 ALA A N 1
ATOM 816 C CA . ALA A 1 106 ? 2.451 3.697 1.358 1.00 94.12 106 ALA A CA 1
ATOM 817 C C . ALA A 1 106 ? 2.110 3.621 -0.143 1.00 94.12 106 ALA A C 1
ATOM 819 O O . ALA A 1 106 ? 3.016 3.506 -0.968 1.00 94.12 106 ALA A O 1
ATOM 820 N N . ASP A 1 107 ? 0.841 3.812 -0.514 1.00 95.31 107 ASP A N 1
ATOM 821 C CA . ASP A 1 107 ? 0.397 3.829 -1.917 1.00 95.31 107 ASP A CA 1
ATOM 822 C C . ASP A 1 107 ? 1.105 4.926 -2.736 1.00 95.31 107 ASP A C 1
ATOM 824 O O . ASP A 1 107 ? 1.616 4.663 -3.826 1.00 95.31 107 ASP A O 1
ATOM 828 N N . ARG A 1 108 ? 1.253 6.145 -2.192 1.00 95.69 108 ARG A N 1
ATOM 829 C CA . ARG A 1 108 ? 2.034 7.206 -2.857 1.00 95.69 108 ARG A CA 1
ATOM 830 C C . ARG A 1 108 ? 3.489 6.799 -3.090 1.00 95.69 108 ARG A C 1
ATOM 832 O O . ARG A 1 108 ? 4.018 7.037 -4.177 1.00 95.69 108 ARG A O 1
ATOM 839 N N . THR A 1 109 ? 4.140 6.197 -2.095 1.00 96.44 109 THR A N 1
ATOM 840 C CA . THR A 1 109 ? 5.535 5.750 -2.230 1.00 96.44 109 THR A CA 1
ATOM 841 C C . THR A 1 109 ? 5.686 4.623 -3.247 1.00 96.44 109 THR A C 1
ATOM 843 O O . THR A 1 109 ? 6.629 4.633 -4.039 1.00 96.44 109 THR A O 1
ATOM 846 N N . GLU A 1 110 ? 4.734 3.692 -3.289 1.00 94.88 110 GLU A N 1
ATOM 847 C CA . GLU A 1 110 ? 4.744 2.581 -4.233 1.00 94.88 110 GLU A CA 1
ATOM 848 C C . GLU A 1 110 ? 4.549 3.061 -5.673 1.00 94.88 110 GLU A C 1
ATOM 850 O O . GLU A 1 110 ? 5.289 2.638 -6.563 1.00 94.88 110 GLU A O 1
ATOM 855 N N . ARG A 1 111 ? 3.632 4.011 -5.902 1.00 96.38 111 ARG A N 1
ATOM 856 C CA . ARG A 1 111 ? 3.437 4.643 -7.218 1.00 96.38 111 ARG A CA 1
ATOM 857 C C . ARG A 1 111 ? 4.706 5.323 -7.713 1.00 96.38 111 ARG A C 1
ATOM 859 O O . ARG A 1 111 ? 5.111 5.106 -8.853 1.00 96.38 111 ARG A O 1
ATOM 866 N N . TYR A 1 112 ? 5.376 6.081 -6.847 1.00 95.75 112 TYR A N 1
ATOM 867 C CA . TYR A 1 112 ? 6.651 6.706 -7.192 1.00 95.75 112 TYR A CA 1
ATOM 868 C C . TYR A 1 112 ? 7.728 5.664 -7.536 1.00 95.75 112 TYR A C 1
ATOM 870 O O . TYR A 1 112 ? 8.426 5.788 -8.544 1.00 95.75 112 TYR A O 1
ATOM 878 N N . ALA A 1 113 ? 7.837 4.596 -6.741 1.00 97.31 113 ALA A N 1
ATOM 879 C CA . ALA A 1 113 ? 8.778 3.511 -7.004 1.00 97.31 113 ALA A CA 1
ATOM 880 C C . ALA A 1 113 ? 8.454 2.750 -8.305 1.00 97.31 113 ALA A C 1
ATOM 882 O O . ALA A 1 113 ? 9.363 2.328 -9.022 1.00 97.31 113 ALA A O 1
ATOM 883 N N . ALA A 1 114 ? 7.175 2.558 -8.633 1.00 97.19 114 ALA A N 1
ATOM 884 C CA . ALA A 1 114 ? 6.737 1.952 -9.888 1.00 97.19 114 ALA A CA 1
ATOM 885 C C . ALA A 1 114 ? 7.097 2.825 -11.099 1.00 97.19 114 ALA A C 1
ATOM 887 O O . ALA A 1 114 ? 7.662 2.315 -12.065 1.00 97.19 114 ALA A O 1
ATOM 888 N N . ASP A 1 115 ? 6.865 4.137 -11.023 1.00 98.00 115 ASP A N 1
ATOM 889 C CA . ASP A 1 115 ? 7.255 5.083 -12.072 1.00 98.00 115 ASP A CA 1
ATOM 890 C C . ASP A 1 115 ? 8.772 5.110 -12.289 1.00 98.00 115 ASP A C 1
ATOM 892 O O . ASP A 1 115 ? 9.242 5.116 -13.430 1.00 98.00 115 ASP A O 1
ATOM 896 N N . LEU A 1 116 ? 9.554 5.078 -11.205 1.00 98.06 116 LEU A N 1
ATOM 897 C CA . LEU A 1 116 ? 11.010 5.015 -11.296 1.00 98.06 116 LEU A CA 1
ATOM 898 C C . LEU A 1 116 ? 11.474 3.720 -11.977 1.00 98.06 116 LEU A C 1
ATOM 900 O O . LEU A 1 116 ? 12.331 3.767 -12.860 1.00 98.06 116 LEU A O 1
ATOM 904 N N . ARG A 1 117 ? 10.883 2.575 -11.609 1.00 98.12 117 ARG A N 1
ATOM 905 C CA . ARG A 1 117 ? 11.158 1.280 -12.251 1.00 98.12 117 ARG A CA 1
ATOM 906 C C . ARG A 1 117 ? 10.799 1.299 -13.736 1.00 98.12 117 ARG A C 1
ATOM 908 O O . ARG A 1 117 ? 11.609 0.857 -14.545 1.00 98.12 117 ARG A O 1
ATOM 915 N N . ARG A 1 118 ? 9.645 1.867 -14.103 1.00 98.12 118 ARG A N 1
ATOM 916 C CA . ARG A 1 118 ? 9.219 2.007 -15.504 1.00 98.12 118 ARG A CA 1
ATOM 917 C C . ARG A 1 118 ? 10.243 2.801 -16.319 1.00 98.12 118 ARG A C 1
ATOM 919 O O . ARG A 1 118 ? 10.709 2.305 -17.336 1.00 98.12 118 ARG A O 1
ATOM 926 N N . ARG A 1 119 ? 10.682 3.965 -15.826 1.00 97.62 119 ARG A N 1
ATOM 927 C CA . ARG A 1 119 ? 11.703 4.792 -16.503 1.00 97.62 119 ARG A CA 1
ATOM 928 C C . ARG A 1 119 ? 13.052 4.085 -16.645 1.00 97.62 119 ARG A C 1
ATOM 930 O O . ARG A 1 119 ? 13.727 4.235 -17.662 1.00 97.62 119 ARG A O 1
ATOM 937 N N . GLN A 1 120 ? 13.470 3.328 -15.629 1.00 97.44 120 GLN A N 1
ATOM 938 C CA . GLN A 1 120 ? 14.706 2.543 -15.707 1.00 97.44 120 GLN A CA 1
ATOM 939 C C . GLN A 1 120 ? 14.617 1.451 -16.775 1.00 97.44 120 GLN A C 1
ATOM 941 O O . GLN A 1 120 ? 15.584 1.232 -17.507 1.00 97.44 120 GLN A O 1
ATOM 946 N N . GLU A 1 121 ? 13.468 0.785 -16.871 1.00 97.69 121 GLU A N 1
ATOM 947 C CA . GLU A 1 121 ? 13.232 -0.256 -17.865 1.00 97.69 121 GLU A CA 1
ATOM 948 C C . GLU A 1 121 ? 13.147 0.329 -19.278 1.00 97.69 121 GLU A C 1
ATOM 950 O O . GLU A 1 121 ? 13.839 -0.158 -20.163 1.00 97.69 121 GLU A O 1
ATOM 955 N N . GLU A 1 122 ? 12.424 1.434 -19.476 1.00 97.75 122 GLU A N 1
ATOM 956 C CA . GLU A 1 122 ? 12.395 2.179 -20.745 1.00 97.75 122 GLU A CA 1
ATOM 957 C C . GLU A 1 122 ? 13.814 2.549 -21.201 1.00 97.75 122 GLU A C 1
ATOM 959 O O . GLU A 1 122 ? 14.196 2.317 -22.347 1.00 97.75 122 GLU A O 1
ATOM 964 N N . HIS A 1 123 ? 14.649 3.057 -20.289 1.00 98.06 123 HIS A N 1
ATOM 965 C CA . HIS A 1 123 ? 16.036 3.383 -20.611 1.00 98.06 123 HIS A CA 1
ATOM 966 C C . HIS A 1 123 ? 16.867 2.137 -20.971 1.00 98.06 123 HIS A C 1
ATOM 968 O O . HIS A 1 123 ? 17.690 2.182 -21.891 1.00 98.06 123 HIS A O 1
ATOM 974 N N . ARG A 1 124 ? 16.670 1.012 -20.268 1.00 97.38 124 ARG A N 1
ATOM 975 C CA . ARG A 1 124 ? 17.315 -0.272 -20.596 1.00 97.38 124 ARG A CA 1
ATOM 976 C C . ARG A 1 124 ? 16.873 -0.799 -21.957 1.00 97.38 124 ARG A C 1
ATOM 978 O O . ARG A 1 124 ? 17.732 -1.225 -22.728 1.00 97.38 124 ARG A O 1
ATOM 985 N N . GLN A 1 125 ? 15.578 -0.747 -22.252 1.00 97.38 125 GLN A N 1
ATOM 986 C CA . GLN A 1 125 ? 14.996 -1.185 -23.517 1.00 97.38 125 GLN A CA 1
ATOM 987 C C . GLN A 1 125 ? 15.521 -0.338 -24.671 1.00 97.38 125 GLN A C 1
ATOM 989 O O . GLN A 1 125 ? 16.101 -0.892 -25.599 1.00 97.38 125 GLN A O 1
ATOM 994 N N . ALA A 1 126 ? 15.488 0.989 -24.545 1.00 96.62 126 ALA A N 1
ATOM 995 C CA . ALA A 1 126 ? 16.045 1.890 -25.547 1.00 96.62 126 ALA A CA 1
ATOM 996 C C . ALA A 1 126 ? 17.550 1.646 -25.774 1.00 96.62 126 ALA A C 1
ATOM 998 O O . ALA A 1 126 ? 18.043 1.705 -26.899 1.00 96.62 126 ALA A O 1
ATOM 999 N N . ALA A 1 127 ? 18.317 1.352 -24.718 1.00 96.56 127 ALA A N 1
ATOM 1000 C CA . ALA A 1 127 ? 19.727 0.991 -24.865 1.00 96.56 127 ALA A CA 1
ATOM 1001 C C . ALA A 1 127 ? 19.919 -0.364 -25.569 1.00 96.56 127 ALA A C 1
ATOM 1003 O O . ALA A 1 127 ? 20.862 -0.520 -26.346 1.00 96.56 127 ALA A O 1
ATOM 1004 N N . ALA A 1 128 ? 19.050 -1.342 -25.306 1.00 96.69 128 ALA A N 1
ATOM 1005 C CA . ALA A 1 128 ? 19.073 -2.639 -25.971 1.00 96.69 128 ALA A CA 1
ATOM 1006 C C . ALA A 1 128 ? 18.677 -2.533 -27.452 1.00 96.69 128 ALA A C 1
ATOM 1008 O O . ALA A 1 128 ? 19.319 -3.166 -28.287 1.00 96.69 128 ALA A O 1
ATOM 1009 N N . GLU A 1 129 ? 17.682 -1.711 -27.782 1.00 96.69 129 GLU A N 1
ATOM 1010 C CA . GLU A 1 129 ? 17.255 -1.420 -29.154 1.00 96.69 129 GLU A CA 1
ATOM 1011 C C . GLU A 1 129 ? 18.375 -0.767 -29.954 1.00 96.69 129 GLU A C 1
ATOM 1013 O O . GLU A 1 129 ? 18.779 -1.324 -30.970 1.00 96.69 129 GLU A O 1
ATOM 1018 N N . ARG A 1 130 ? 18.993 0.302 -29.433 1.00 96.31 130 ARG A N 1
ATOM 1019 C CA . ARG A 1 130 ? 20.146 0.939 -30.093 1.00 96.31 130 ARG A CA 1
ATOM 1020 C C . ARG A 1 130 ? 21.270 -0.052 -30.392 1.00 96.31 130 ARG A C 1
ATOM 1022 O O . ARG A 1 130 ? 21.846 -0.030 -31.473 1.00 96.31 130 ARG A O 1
ATOM 1029 N N . ARG A 1 131 ? 21.569 -0.962 -29.456 1.00 95.88 131 ARG A N 1
ATOM 1030 C CA . ARG A 1 131 ? 22.573 -2.021 -29.675 1.00 95.88 131 ARG A CA 1
ATOM 1031 C C . ARG A 1 131 ? 22.165 -2.995 -30.782 1.00 95.88 131 ARG A C 1
ATOM 1033 O O . ARG A 1 131 ? 23.035 -3.474 -31.506 1.00 95.88 131 ARG A O 1
ATOM 1040 N N . ARG A 1 132 ? 20.875 -3.329 -30.893 1.00 95.38 132 ARG A N 1
ATOM 1041 C CA . ARG A 1 132 ? 20.352 -4.201 -31.958 1.00 95.38 132 ARG A CA 1
ATOM 1042 C C . ARG A 1 132 ? 20.443 -3.514 -33.316 1.00 95.38 132 ARG A C 1
ATOM 1044 O O . ARG A 1 132 ? 20.991 -4.114 -34.235 1.00 95.38 132 ARG A O 1
ATOM 1051 N N . GLU A 1 133 ? 19.989 -2.268 -33.407 1.00 94.69 133 GLU A N 1
ATOM 1052 C CA . GLU A 1 133 ? 20.059 -1.449 -34.623 1.00 94.69 133 GLU A CA 1
ATOM 1053 C C . GLU A 1 133 ? 21.507 -1.279 -35.097 1.00 94.69 133 GLU A C 1
ATOM 1055 O O . GLU A 1 133 ? 21.817 -1.505 -36.265 1.00 94.69 133 GLU A O 1
ATOM 1060 N N . GLU A 1 134 ? 22.429 -0.958 -34.185 1.00 92.38 134 GLU A N 1
ATOM 1061 C CA . GLU A 1 134 ? 23.853 -0.828 -34.505 1.00 92.38 134 GLU A CA 1
ATOM 1062 C C . GLU A 1 134 ? 24.449 -2.154 -35.008 1.00 92.38 134 GLU A C 1
ATOM 1064 O O . GLU A 1 134 ? 25.212 -2.178 -35.979 1.00 92.38 134 GLU A O 1
ATOM 1069 N N . ALA A 1 135 ? 24.084 -3.278 -34.383 1.00 91.94 135 ALA A N 1
ATOM 1070 C CA . ALA A 1 135 ? 24.522 -4.600 -34.820 1.00 91.94 135 ALA A CA 1
ATOM 1071 C C . ALA A 1 135 ? 23.969 -4.968 -36.207 1.00 91.94 135 ALA A C 1
ATOM 1073 O O . ALA A 1 135 ? 24.691 -5.560 -37.012 1.00 91.94 135 ALA A O 1
ATOM 1074 N N . GLU A 1 136 ? 22.720 -4.613 -36.504 1.00 92.44 136 GLU A N 1
ATOM 1075 C CA . GLU A 1 136 ? 22.093 -4.827 -37.809 1.00 92.44 136 GLU A CA 1
ATOM 1076 C C . GLU A 1 136 ? 22.744 -3.965 -38.894 1.00 92.44 136 GLU A C 1
ATOM 1078 O O . GLU A 1 136 ? 23.165 -4.489 -39.927 1.00 92.44 136 GLU A O 1
ATOM 1083 N N . LEU A 1 137 ? 22.950 -2.674 -38.626 1.00 89.50 137 LEU A N 1
ATOM 1084 C CA . LEU A 1 137 ? 23.656 -1.765 -39.529 1.00 89.50 137 LEU A CA 1
ATOM 1085 C C . LEU A 1 137 ? 25.087 -2.249 -39.814 1.00 89.50 137 LEU A C 1
ATOM 1087 O O . LEU A 1 137 ? 25.589 -2.156 -40.936 1.00 89.50 137 LEU A O 1
ATOM 1091 N N . ARG A 1 138 ? 25.757 -2.816 -38.803 1.00 86.62 138 ARG A N 1
ATOM 1092 C CA . ARG A 1 138 ? 27.077 -3.433 -38.970 1.00 86.62 138 ARG A CA 1
ATOM 1093 C C . ARG A 1 138 ? 27.029 -4.663 -39.882 1.00 86.62 138 ARG A C 1
ATOM 1095 O O . ARG A 1 138 ? 27.952 -4.835 -40.679 1.00 86.62 138 ARG A O 1
ATOM 1102 N N . ARG A 1 139 ? 25.992 -5.504 -39.785 1.00 86.56 139 ARG A N 1
ATOM 1103 C CA . ARG A 1 139 ? 25.808 -6.672 -40.668 1.00 86.56 139 ARG A CA 1
ATOM 1104 C C . ARG A 1 139 ? 25.591 -6.242 -42.115 1.00 86.56 139 ARG A C 1
ATOM 1106 O O . ARG A 1 139 ? 26.364 -6.652 -42.977 1.00 86.56 139 ARG A O 1
ATOM 1113 N N . THR A 1 140 ? 24.642 -5.341 -42.363 1.00 83.19 140 THR A N 1
ATOM 1114 C CA . THR A 1 140 ? 24.315 -4.879 -43.723 1.00 83.19 140 THR A CA 1
ATOM 1115 C C . THR A 1 140 ? 25.482 -4.138 -44.378 1.00 83.19 140 THR A C 1
ATOM 1117 O O . THR A 1 140 ? 25.764 -4.341 -45.558 1.00 83.19 140 THR A O 1
ATOM 1120 N N . ARG A 1 141 ? 26.247 -3.339 -43.617 1.00 78.94 141 ARG A N 1
ATOM 1121 C CA . ARG A 1 141 ? 27.483 -2.707 -44.113 1.00 78.94 141 ARG A CA 1
ATOM 1122 C C . ARG A 1 141 ? 28.572 -3.731 -44.446 1.00 78.94 141 ARG A C 1
ATOM 1124 O O . ARG A 1 141 ? 29.293 -3.550 -45.430 1.00 78.94 141 ARG A O 1
ATOM 1131 N N . GLY A 1 142 ? 28.707 -4.784 -43.639 1.00 73.38 142 GLY A N 1
ATOM 1132 C CA . GLY A 1 142 ? 29.620 -5.896 -43.910 1.00 73.38 142 GLY A CA 1
ATOM 1133 C C . GLY A 1 142 ? 29.274 -6.628 -45.211 1.00 73.38 142 GLY A C 1
ATOM 1134 O O . GLY A 1 142 ? 30.160 -6.879 -46.027 1.00 73.38 142 GLY A O 1
ATOM 1135 N N . GLU A 1 143 ? 27.987 -6.887 -45.438 1.00 64.06 143 GLU A N 1
ATOM 1136 C CA . GLU A 1 143 ? 27.463 -7.554 -46.636 1.00 64.06 143 GLU A CA 1
ATOM 1137 C C . GLU A 1 143 ? 27.569 -6.667 -47.890 1.00 64.06 143 GLU A C 1
ATOM 1139 O O . GLU A 1 143 ? 28.124 -7.087 -48.909 1.00 64.06 143 GLU A O 1
ATOM 1144 N N . GLY A 1 144 ? 27.147 -5.400 -47.807 1.00 60.94 144 GLY A N 1
ATOM 1145 C CA . GLY A 1 144 ? 27.204 -4.446 -48.920 1.00 60.94 144 GLY A CA 1
ATOM 1146 C C . GLY A 1 144 ? 28.631 -4.091 -49.354 1.00 60.94 144 GLY A C 1
ATOM 1147 O O . GLY A 1 144 ? 28.905 -3.926 -50.544 1.00 60.94 144 GLY A O 1
ATOM 1148 N N . GLY A 1 145 ? 29.578 -4.033 -48.412 1.00 63.25 145 GLY A N 1
ATOM 1149 C CA . GLY A 1 145 ? 30.988 -3.765 -48.707 1.00 63.25 145 GLY A CA 1
ATOM 1150 C C . GLY A 1 145 ? 31.726 -4.937 -49.365 1.00 63.25 145 GLY A C 1
ATOM 1151 O O . GLY A 1 145 ? 32.705 -4.714 -50.083 1.00 63.25 145 GLY A O 1
ATOM 1152 N N . ALA A 1 146 ? 31.296 -6.178 -49.126 1.00 61.72 146 ALA A N 1
ATOM 1153 C CA . ALA A 1 146 ? 31.826 -7.361 -49.804 1.00 61.72 146 ALA A CA 1
ATOM 1154 C C . ALA A 1 146 ? 31.208 -7.521 -51.204 1.00 61.72 146 ALA A C 1
ATOM 1156 O O . ALA A 1 146 ? 31.943 -7.686 -52.178 1.00 61.72 146 ALA A O 1
ATOM 1157 N N . GLY A 1 147 ? 29.883 -7.370 -51.320 1.00 62.62 147 GLY A N 1
ATOM 1158 C CA . GLY A 1 147 ? 29.168 -7.440 -52.598 1.00 62.62 147 GLY A CA 1
ATOM 1159 C C . GLY A 1 147 ? 29.591 -6.353 -53.591 1.00 62.62 147 GLY A C 1
ATOM 1160 O O . GLY A 1 147 ? 29.833 -6.648 -54.757 1.00 62.62 147 GLY A O 1
ATOM 1161 N N . SER A 1 148 ? 29.784 -5.112 -53.131 1.00 68.50 148 SER A N 1
ATOM 1162 C CA . SER A 1 148 ? 30.208 -3.995 -53.992 1.00 68.50 148 SER A CA 1
ATOM 1163 C C . SER A 1 148 ? 31.628 -4.172 -54.548 1.00 68.50 148 SER A C 1
ATOM 1165 O O . SER A 1 148 ? 31.866 -3.919 -55.726 1.00 68.50 148 SER A O 1
ATOM 1167 N N . ARG A 1 149 ? 32.575 -4.683 -53.745 1.00 72.94 149 ARG A N 1
ATOM 1168 C CA . ARG A 1 149 ? 33.946 -4.964 -54.216 1.00 72.94 149 ARG A CA 1
ATOM 1169 C C . ARG A 1 149 ? 33.984 -6.081 -55.256 1.00 72.94 149 ARG A C 1
ATOM 1171 O O . ARG A 1 149 ? 34.728 -5.972 -56.227 1.00 72.94 149 ARG A O 1
ATOM 1178 N N . LEU A 1 150 ? 33.177 -7.125 -55.072 1.00 74.19 150 LEU A N 1
ATOM 1179 C CA . LEU A 1 150 ? 33.049 -8.213 -56.043 1.00 74.19 150 LEU A CA 1
ATOM 1180 C C . LEU A 1 150 ? 32.399 -7.728 -57.344 1.00 74.19 150 LEU A C 1
ATOM 1182 O O . LEU A 1 150 ? 32.941 -7.986 -58.415 1.00 74.19 150 LEU A O 1
ATOM 1186 N N . ALA A 1 151 ? 31.319 -6.949 -57.250 1.00 74.12 151 ALA A N 1
ATOM 1187 C CA . ALA A 1 151 ? 30.653 -6.361 -58.411 1.00 74.12 151 ALA A CA 1
ATOM 1188 C C . ALA A 1 151 ? 31.583 -5.422 -59.203 1.00 74.12 151 ALA A C 1
ATOM 1190 O O . ALA A 1 151 ? 31.641 -5.487 -60.429 1.00 74.12 151 ALA A O 1
ATOM 1191 N N . GLN A 1 152 ? 32.373 -4.587 -58.517 1.00 72.69 152 GLN A N 1
ATOM 1192 C CA . GLN A 1 152 ? 33.379 -3.734 -59.162 1.00 72.69 152 GLN A CA 1
ATOM 1193 C C . GLN A 1 152 ? 34.488 -4.558 -59.832 1.00 72.69 152 GLN A C 1
ATOM 1195 O O . GLN A 1 152 ? 34.866 -4.271 -60.969 1.00 72.69 152 GLN A O 1
ATOM 1200 N N . ALA A 1 153 ? 34.997 -5.601 -59.168 1.00 81.06 153 ALA A N 1
ATOM 1201 C CA . ALA A 1 153 ? 36.026 -6.474 -59.733 1.00 81.06 153 ALA A CA 1
ATOM 1202 C C . ALA A 1 153 ? 35.528 -7.228 -60.978 1.00 81.06 153 ALA A C 1
ATOM 1204 O O . ALA A 1 153 ? 36.256 -7.347 -61.967 1.00 81.06 153 ALA A O 1
ATOM 1205 N N . GLU A 1 154 ? 34.281 -7.699 -60.962 1.00 83.88 154 GLU A N 1
ATOM 1206 C CA . GLU A 1 154 ? 33.652 -8.357 -62.104 1.00 83.88 154 GLU A CA 1
ATOM 1207 C C . GLU A 1 154 ? 33.446 -7.393 -63.278 1.00 83.88 154 GLU A C 1
ATOM 1209 O O . GLU A 1 154 ? 33.768 -7.752 -64.414 1.00 83.88 154 GLU A O 1
ATOM 1214 N N . ALA A 1 155 ? 33.003 -6.160 -63.013 1.00 79.38 155 ALA A N 1
ATOM 1215 C CA . ALA A 1 155 ? 32.850 -5.122 -64.031 1.00 79.38 155 ALA A CA 1
ATOM 1216 C C . ALA A 1 155 ? 34.186 -4.795 -64.722 1.00 79.38 155 ALA A C 1
ATOM 1218 O O . ALA A 1 155 ? 34.263 -4.754 -65.953 1.00 79.38 155 ALA A O 1
ATOM 1219 N N . VAL A 1 156 ? 35.271 -4.652 -63.951 1.00 84.94 156 VAL A N 1
ATOM 1220 C CA . VAL A 1 156 ? 36.626 -4.449 -64.496 1.00 84.94 156 VAL A CA 1
ATOM 1221 C C . VAL A 1 156 ? 37.080 -5.662 -65.315 1.00 84.94 156 VAL A C 1
ATOM 1223 O O . VAL A 1 156 ? 37.636 -5.512 -66.406 1.00 84.94 156 VAL A O 1
ATOM 1226 N N . ALA A 1 157 ? 36.822 -6.879 -64.832 1.00 81.75 157 ALA A N 1
ATOM 1227 C CA . ALA A 1 157 ? 37.171 -8.097 -65.555 1.00 81.75 157 ALA A CA 1
ATOM 1228 C C . ALA A 1 157 ? 36.378 -8.245 -66.866 1.00 81.75 157 ALA A C 1
ATOM 1230 O O . ALA A 1 157 ? 36.940 -8.693 -67.867 1.00 81.75 157 ALA A O 1
ATOM 1231 N N . ALA A 1 158 ? 35.101 -7.854 -66.886 1.00 86.06 158 ALA A N 1
ATOM 1232 C CA . ALA A 1 158 ? 34.258 -7.848 -68.079 1.00 86.06 158 ALA A CA 1
ATOM 1233 C C . ALA A 1 158 ? 34.758 -6.844 -69.122 1.00 86.06 158 ALA A C 1
ATOM 1235 O O . ALA A 1 158 ? 34.934 -7.218 -70.283 1.00 86.06 158 ALA A O 1
ATOM 1236 N N . LEU A 1 159 ? 35.083 -5.617 -68.700 1.00 85.38 159 LEU A N 1
ATOM 1237 C CA . LEU A 1 159 ? 35.672 -4.604 -69.577 1.00 85.38 159 LEU A CA 1
ATOM 1238 C C . LEU A 1 159 ? 36.988 -5.099 -70.185 1.00 85.38 159 LEU A C 1
ATOM 1240 O O . LEU A 1 159 ? 37.191 -5.005 -71.394 1.00 85.38 159 LEU A O 1
ATOM 1244 N N . ARG A 1 160 ? 37.853 -5.714 -69.369 1.00 83.62 160 ARG A N 1
ATOM 1245 C CA . ARG A 1 160 ? 39.102 -6.313 -69.848 1.00 83.62 160 ARG A CA 1
ATOM 1246 C C . ARG A 1 160 ? 38.852 -7.430 -70.862 1.00 83.62 160 ARG A C 1
ATOM 1248 O O . ARG A 1 160 ? 39.537 -7.469 -71.876 1.00 83.62 160 ARG A O 1
ATOM 1255 N N . ARG A 1 161 ? 37.892 -8.331 -70.619 1.00 87.44 161 ARG A N 1
ATOM 1256 C CA . ARG A 1 161 ? 37.534 -9.393 -71.580 1.00 87.44 161 ARG A CA 1
ATOM 1257 C C . ARG A 1 161 ? 37.055 -8.805 -72.905 1.00 87.44 161 ARG A C 1
ATOM 1259 O O . ARG A 1 161 ? 37.527 -9.253 -73.941 1.00 87.44 161 ARG A O 1
ATOM 1266 N N . SER A 1 162 ? 36.197 -7.787 -72.857 1.00 89.94 162 SER A N 1
ATOM 1267 C CA . SER A 1 162 ? 35.685 -7.092 -74.043 1.00 89.94 162 SER A CA 1
ATOM 1268 C C . SER A 1 162 ? 36.784 -6.366 -74.823 1.00 89.94 162 SER A C 1
ATOM 1270 O O . SER A 1 162 ? 36.812 -6.421 -76.051 1.00 89.94 162 SER A O 1
ATOM 1272 N N . MET A 1 163 ? 37.701 -5.684 -74.130 1.00 81.94 163 MET A N 1
ATOM 1273 C CA . MET A 1 163 ? 38.839 -5.025 -74.777 1.00 81.94 163 MET A CA 1
ATOM 1274 C C . MET A 1 163 ? 39.777 -6.048 -75.414 1.00 81.94 163 MET A C 1
ATOM 1276 O O . MET A 1 163 ? 40.191 -5.875 -76.554 1.00 81.94 163 MET A O 1
ATOM 1280 N N . MET A 1 164 ? 40.085 -7.135 -74.706 1.00 79.31 164 MET A N 1
ATOM 1281 C CA . MET A 1 164 ? 40.973 -8.178 -75.219 1.00 79.31 164 MET A CA 1
ATOM 1282 C C . MET A 1 164 ? 40.337 -8.997 -76.344 1.00 79.31 164 MET A C 1
ATOM 1284 O O . MET A 1 164 ? 41.070 -9.472 -77.201 1.00 79.31 164 MET A O 1
ATOM 1288 N N . SER A 1 165 ? 39.011 -9.167 -76.385 1.00 78.75 165 SER A N 1
ATOM 1289 C CA . SER A 1 165 ? 38.342 -9.842 -77.504 1.00 78.75 165 SER A CA 1
ATOM 1290 C C . SER A 1 165 ? 38.362 -8.991 -78.769 1.00 78.75 165 SER A C 1
ATOM 1292 O O . SER A 1 165 ? 38.731 -9.498 -79.819 1.00 78.75 165 SER A O 1
ATOM 1294 N N . SER A 1 166 ? 38.048 -7.694 -78.656 1.00 76.44 166 SER A N 1
ATOM 1295 C CA . SER A 1 166 ? 38.148 -6.747 -79.776 1.00 76.44 166 SER A CA 1
ATOM 1296 C C . SER A 1 166 ? 39.583 -6.663 -80.304 1.00 76.44 166 SER A C 1
ATOM 1298 O O . SER A 1 166 ? 39.823 -6.786 -81.501 1.00 76.44 166 SER A O 1
ATOM 1300 N N . TRP A 1 167 ? 40.558 -6.569 -79.397 1.00 66.50 167 TRP A N 1
ATOM 1301 C CA . TRP A 1 167 ? 41.969 -6.515 -79.766 1.00 66.50 167 TRP A CA 1
ATOM 1302 C C . TRP A 1 167 ? 42.478 -7.817 -80.400 1.00 66.50 167 TRP A C 1
ATOM 1304 O O . TRP A 1 167 ? 43.206 -7.755 -81.381 1.00 66.50 167 TRP A O 1
ATOM 1314 N N . ARG A 1 168 ? 42.041 -8.991 -79.921 1.00 71.62 168 ARG A N 1
ATOM 1315 C CA . ARG A 1 168 ? 42.353 -10.284 -80.561 1.00 71.62 168 ARG A CA 1
ATOM 1316 C C . ARG A 1 168 ? 41.756 -10.419 -81.958 1.00 71.62 168 ARG A C 1
ATOM 1318 O O . ARG A 1 168 ? 42.353 -11.082 -82.794 1.00 71.62 168 ARG A O 1
ATOM 1325 N N . GLN A 1 169 ? 40.585 -9.832 -82.200 1.00 68.44 169 GLN A N 1
ATOM 1326 C CA . GLN A 1 169 ? 39.961 -9.828 -83.523 1.00 68.44 169 GLN A CA 1
ATOM 1327 C C . GLN A 1 169 ? 40.788 -8.986 -84.500 1.00 68.44 169 GLN A C 1
ATOM 1329 O O . GLN A 1 169 ? 41.120 -9.452 -85.581 1.00 68.44 169 GLN A O 1
ATOM 1334 N N . ILE A 1 170 ? 41.198 -7.791 -84.066 1.00 70.31 170 ILE A N 1
ATOM 1335 C CA . ILE A 1 170 ? 42.061 -6.899 -84.847 1.00 70.31 170 ILE A CA 1
ATOM 1336 C C . ILE A 1 170 ? 43.423 -7.553 -85.101 1.00 70.31 170 ILE A C 1
ATOM 1338 O O . ILE A 1 170 ? 43.920 -7.511 -86.217 1.00 70.31 170 ILE A O 1
ATOM 1342 N N . GLU A 1 171 ? 44.017 -8.189 -84.088 1.00 72.25 171 GLU A N 1
ATOM 1343 C CA . GLU A 1 171 ? 45.265 -8.941 -84.238 1.00 72.25 171 GLU A CA 1
ATOM 1344 C C . GLU A 1 171 ? 45.113 -10.084 -85.251 1.00 72.25 171 GLU A C 1
ATOM 1346 O O . GLU A 1 171 ? 45.966 -10.238 -86.118 1.00 72.25 171 GLU A O 1
ATOM 1351 N N . ALA A 1 172 ? 44.019 -10.849 -85.194 1.00 65.25 172 ALA A N 1
ATOM 1352 C CA . ALA A 1 172 ? 43.753 -11.923 -86.146 1.00 65.25 172 ALA A CA 1
ATOM 1353 C C . ALA A 1 172 ? 43.589 -11.407 -87.583 1.00 65.25 172 ALA A C 1
ATOM 1355 O O . ALA A 1 172 ? 44.170 -11.993 -88.492 1.00 65.25 172 ALA A O 1
ATOM 1356 N N . ASP A 1 173 ? 42.867 -10.304 -87.783 1.00 67.69 173 ASP A N 1
ATOM 1357 C CA . ASP A 1 173 ? 42.690 -9.695 -89.105 1.00 67.69 173 ASP A CA 1
ATOM 1358 C C . ASP A 1 173 ? 44.015 -9.123 -89.637 1.00 67.69 173 ASP A C 1
ATOM 1360 O O . ASP A 1 173 ? 44.364 -9.337 -90.795 1.00 67.69 173 ASP A O 1
ATOM 1364 N N . MET A 1 174 ? 44.805 -8.465 -88.779 1.00 67.12 174 MET A N 1
ATOM 1365 C CA . MET A 1 174 ? 46.129 -7.946 -89.148 1.00 67.12 174 MET A CA 1
ATOM 1366 C C . MET A 1 174 ? 47.120 -9.064 -89.493 1.00 67.12 174 MET A C 1
ATOM 1368 O O . MET A 1 174 ? 47.941 -8.889 -90.387 1.00 67.12 174 MET A O 1
ATOM 1372 N N . VAL A 1 175 ? 47.061 -10.201 -88.793 1.00 66.12 175 VAL A N 1
ATOM 1373 C CA . VAL A 1 175 ? 47.925 -11.364 -89.050 1.00 66.12 175 VAL A CA 1
ATOM 1374 C C . VAL A 1 175 ? 47.462 -12.150 -90.280 1.00 66.12 175 VAL A C 1
ATOM 1376 O O . VAL A 1 175 ? 48.301 -12.686 -90.995 1.00 66.12 175 VAL A O 1
ATOM 1379 N N . ALA A 1 176 ? 46.156 -12.208 -90.556 1.00 60.75 176 ALA A N 1
ATOM 1380 C CA . ALA A 1 176 ? 45.617 -12.875 -91.741 1.00 60.75 176 ALA A CA 1
ATOM 1381 C C . ALA A 1 176 ? 45.984 -12.157 -93.051 1.00 60.75 176 ALA A C 1
ATOM 1383 O O . ALA A 1 176 ? 46.113 -12.815 -94.079 1.00 60.75 176 ALA A O 1
ATOM 1384 N N . ASP A 1 177 ? 46.184 -10.838 -93.005 1.00 56.53 177 ASP A N 1
ATOM 1385 C CA . ASP A 1 177 ? 46.581 -10.016 -94.158 1.00 56.53 177 ASP A CA 1
ATOM 1386 C C . ASP A 1 177 ? 48.107 -10.020 -94.407 1.00 56.53 177 ASP A C 1
ATOM 1388 O O . ASP A 1 177 ? 48.598 -9.496 -95.406 1.00 56.53 177 ASP A O 1
ATOM 1392 N N . TRP A 1 178 ? 48.893 -10.620 -93.504 1.00 68.88 178 TRP A N 1
ATOM 1393 C CA . TRP A 1 178 ? 50.340 -10.774 -93.671 1.00 68.88 178 TRP A CA 1
ATOM 1394 C C . TRP A 1 178 ? 50.667 -12.060 -94.446 1.00 68.88 178 TRP A C 1
ATOM 1396 O O . TRP A 1 178 ? 50.879 -13.123 -93.860 1.00 68.88 178 TRP A O 1
ATOM 1406 N N . GLU A 1 179 ? 50.773 -11.965 -95.773 1.00 56.62 179 GLU A N 1
ATOM 1407 C CA . GLU A 1 179 ? 51.327 -13.039 -96.611 1.00 56.62 179 GLU A CA 1
ATOM 1408 C C . GLU A 1 179 ? 52.852 -13.146 -96.424 1.00 56.62 179 GLU A C 1
ATOM 1410 O O . GLU A 1 179 ? 53.640 -12.525 -97.137 1.00 56.62 179 GLU A O 1
ATOM 1415 N N . VAL A 1 180 ? 53.292 -13.946 -95.449 1.00 62.94 180 VAL A N 1
ATOM 1416 C CA . VAL A 1 180 ? 54.712 -14.299 -95.297 1.00 62.94 180 VAL A CA 1
ATOM 1417 C C . VAL A 1 180 ? 55.033 -15.457 -96.240 1.00 62.94 180 VAL A C 1
ATOM 1419 O O . VAL A 1 180 ? 54.494 -16.556 -96.097 1.00 62.94 180 VAL A O 1
ATOM 1422 N N . GLY A 1 181 ? 55.927 -15.225 -97.204 1.00 58.28 181 GLY A N 1
ATOM 1423 C CA . GLY A 1 181 ? 56.377 -16.263 -98.131 1.00 58.28 181 GLY A CA 1
ATOM 1424 C C . GLY A 1 181 ? 57.049 -17.443 -97.403 1.00 58.28 181 GLY A C 1
ATOM 1425 O O . GLY A 1 181 ? 57.659 -17.251 -96.347 1.00 58.28 181 GLY A O 1
ATOM 1426 N N . PRO A 1 182 ? 56.984 -18.671 -97.953 1.00 66.12 182 PRO A N 1
ATOM 1427 C CA . PRO A 1 182 ? 57.448 -19.890 -97.277 1.00 66.12 182 PRO 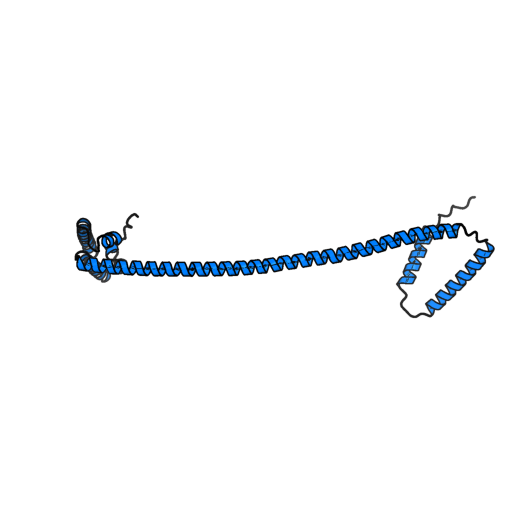A CA 1
ATOM 1428 C C . PRO A 1 182 ? 58.924 -19.840 -96.846 1.00 66.12 182 PRO A C 1
ATOM 1430 O O . PRO A 1 182 ? 59.282 -20.393 -95.805 1.00 66.12 182 PRO A O 1
ATOM 1433 N N . ASP A 1 183 ? 59.767 -19.119 -97.587 1.00 66.12 183 ASP A N 1
ATOM 1434 C CA . ASP A 1 183 ? 61.189 -18.965 -97.266 1.00 66.12 183 ASP A CA 1
ATOM 1435 C C . ASP A 1 183 ? 61.434 -17.990 -96.099 1.00 66.12 183 ASP A C 1
ATOM 1437 O O . ASP A 1 183 ? 62.304 -18.227 -95.258 1.00 66.12 183 ASP A O 1
ATOM 1441 N N . GLU A 1 184 ? 60.641 -16.919 -95.986 1.00 63.78 184 GLU A N 1
ATOM 1442 C CA . GLU A 1 184 ? 60.723 -15.979 -94.860 1.00 63.78 184 GLU A CA 1
ATOM 1443 C C . GLU A 1 184 ? 60.168 -16.587 -93.571 1.00 63.78 184 GLU A C 1
ATOM 1445 O O . GLU A 1 184 ? 60.739 -16.378 -92.495 1.00 63.78 184 GLU A O 1
ATOM 1450 N N . LEU A 1 185 ? 59.110 -17.397 -93.677 1.00 68.00 185 LEU A N 1
ATOM 1451 C CA . LEU A 1 185 ? 58.551 -18.125 -92.541 1.00 68.00 185 LEU A CA 1
ATOM 1452 C C . LEU A 1 185 ? 59.592 -19.085 -91.947 1.00 68.00 185 LEU A C 1
ATOM 1454 O O . LEU A 1 185 ? 59.814 -19.072 -90.736 1.00 68.00 185 LEU A O 1
ATOM 1458 N N . ALA A 1 186 ? 60.312 -19.830 -92.791 1.00 71.31 186 ALA A N 1
ATOM 1459 C CA . ALA A 1 186 ? 61.351 -20.760 -92.350 1.00 71.31 186 ALA A CA 1
ATOM 1460 C C . ALA A 1 186 ? 62.512 -20.062 -91.611 1.00 71.31 186 ALA A C 1
ATOM 1462 O O . ALA A 1 186 ? 63.050 -20.592 -90.631 1.00 71.31 186 ALA A O 1
ATOM 1463 N N . VAL A 1 187 ? 62.899 -18.854 -92.041 1.00 72.56 187 VAL A N 1
ATOM 1464 C CA . VAL A 1 187 ? 63.925 -18.054 -91.349 1.00 72.56 187 VAL A CA 1
ATOM 1465 C C . VAL A 1 187 ? 63.419 -17.593 -89.982 1.00 72.56 187 VAL A C 1
ATOM 1467 O O . VAL A 1 187 ? 64.125 -17.742 -88.980 1.00 72.56 187 VAL A O 1
ATOM 1470 N N . LYS A 1 188 ? 62.179 -17.096 -89.910 1.00 69.62 188 LYS A N 1
ATOM 1471 C CA . LYS A 1 188 ? 61.578 -16.637 -88.651 1.00 69.62 188 LYS A CA 1
ATOM 1472 C C . LYS A 1 188 ? 61.353 -17.779 -87.664 1.00 69.62 188 LYS A C 1
ATOM 1474 O O . LYS A 1 188 ? 61.643 -17.606 -86.482 1.00 69.62 188 LYS A O 1
ATOM 1479 N N . GLU A 1 189 ? 60.937 -18.957 -88.123 1.00 75.56 189 GLU A N 1
ATOM 1480 C CA . GLU A 1 189 ? 60.808 -20.151 -87.280 1.00 75.56 189 GLU A CA 1
ATOM 1481 C C . GLU A 1 189 ? 62.149 -20.559 -86.657 1.00 75.56 189 GLU A C 1
ATOM 1483 O O . GLU A 1 189 ? 62.217 -20.862 -85.463 1.00 75.56 189 GLU A O 1
ATOM 1488 N N . ARG A 1 190 ? 63.245 -20.491 -87.425 1.00 77.06 190 ARG A N 1
ATOM 1489 C CA . ARG A 1 190 ? 64.597 -20.761 -86.909 1.00 77.06 190 ARG A CA 1
ATOM 1490 C C . ARG A 1 190 ? 65.041 -19.751 -85.856 1.00 77.06 190 ARG A C 1
ATOM 1492 O O . ARG A 1 190 ? 65.725 -20.122 -84.899 1.00 77.06 190 ARG A O 1
ATOM 1499 N N . ASP A 1 191 ? 64.677 -18.487 -86.024 1.00 70.12 191 ASP A N 1
ATOM 1500 C CA . ASP A 1 191 ? 65.011 -17.427 -85.071 1.00 70.12 191 ASP A CA 1
ATOM 1501 C C . ASP A 1 191 ? 64.191 -17.539 -83.784 1.00 70.12 191 ASP A C 1
ATOM 1503 O O . ASP A 1 191 ? 64.752 -17.442 -82.689 1.00 70.12 191 ASP A O 1
ATOM 1507 N N . VAL A 1 192 ? 62.897 -17.852 -83.894 1.00 70.75 192 VAL A N 1
ATOM 1508 C CA . VAL A 1 192 ? 62.031 -18.135 -82.741 1.00 70.75 192 VAL A CA 1
ATOM 1509 C C . VAL A 1 192 ? 62.518 -19.374 -81.987 1.00 70.75 192 VAL A C 1
ATOM 1511 O O . VAL A 1 192 ? 62.603 -19.341 -80.758 1.00 70.75 192 VAL A O 1
ATOM 1514 N N . ALA A 1 193 ? 62.919 -20.439 -82.689 1.00 79.00 193 ALA A N 1
ATOM 1515 C CA . ALA A 1 193 ? 63.495 -21.630 -82.067 1.00 79.00 193 ALA A CA 1
ATOM 1516 C C . ALA A 1 193 ? 64.778 -21.304 -81.284 1.00 79.00 193 ALA A C 1
ATOM 1518 O O . ALA A 1 193 ? 64.927 -21.735 -80.138 1.00 79.00 193 ALA A O 1
ATOM 1519 N N . ARG A 1 194 ? 65.665 -20.468 -81.846 1.00 75.94 194 ARG A N 1
ATOM 1520 C CA . ARG A 1 194 ? 66.865 -19.981 -81.142 1.00 75.94 194 ARG A CA 1
ATOM 1521 C C . ARG A 1 194 ? 66.524 -19.144 -79.912 1.00 75.94 194 ARG A C 1
ATOM 1523 O O . ARG A 1 194 ? 67.158 -19.310 -78.870 1.00 75.94 194 ARG A O 1
ATOM 1530 N N . MET A 1 195 ? 65.524 -18.269 -80.002 1.00 66.00 195 MET A N 1
ATOM 1531 C CA . MET A 1 195 ? 65.069 -17.463 -78.865 1.00 66.00 195 MET A CA 1
ATOM 1532 C C . MET A 1 195 ? 64.470 -18.326 -77.749 1.00 66.00 195 MET A C 1
ATOM 1534 O O . MET A 1 195 ? 64.781 -18.109 -76.579 1.00 66.00 195 MET A O 1
ATOM 1538 N N . LEU A 1 196 ? 63.664 -19.335 -78.088 1.00 73.75 196 LEU A N 1
ATOM 1539 C CA . LEU A 1 196 ? 63.107 -20.278 -77.115 1.00 73.75 196 LEU A CA 1
ATOM 1540 C C . LEU A 1 196 ? 64.196 -21.110 -76.436 1.00 73.75 196 LEU A C 1
ATOM 1542 O O . LEU A 1 196 ? 64.144 -21.305 -75.223 1.00 73.75 196 LEU A O 1
ATOM 1546 N N . GLU A 1 197 ? 65.209 -21.549 -77.180 1.00 78.56 197 GLU A N 1
ATOM 1547 C CA . GLU A 1 197 ? 66.351 -22.265 -76.614 1.00 78.56 197 GLU A CA 1
ATOM 1548 C C . GLU A 1 197 ? 67.174 -21.362 -75.676 1.00 78.56 197 GLU A C 1
ATOM 1550 O O . GLU A 1 197 ? 67.574 -21.784 -74.589 1.00 78.56 197 GLU A O 1
ATOM 1555 N N . ALA A 1 198 ? 67.373 -20.091 -76.043 1.00 73.00 198 ALA A N 1
ATOM 1556 C CA . ALA A 1 198 ? 68.039 -19.101 -75.197 1.00 73.00 198 ALA A CA 1
ATOM 1557 C C . ALA A 1 198 ? 67.249 -18.809 -73.908 1.00 73.00 198 ALA A C 1
ATOM 1559 O O . ALA A 1 198 ? 67.840 -18.712 -72.8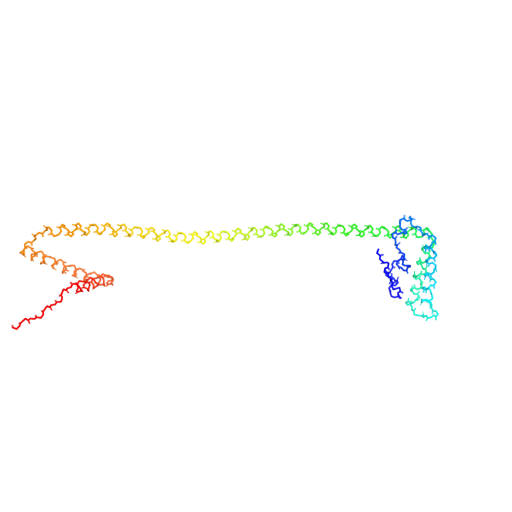32 1.00 73.00 198 ALA A O 1
ATOM 1560 N N . LEU A 1 199 ? 65.917 -18.738 -73.990 1.00 72.19 199 LEU A N 1
ATOM 1561 C CA . LEU A 1 199 ? 65.035 -18.570 -72.831 1.00 72.19 199 LEU A CA 1
ATOM 1562 C C . LEU A 1 199 ? 64.977 -19.822 -71.949 1.00 72.19 199 LEU A C 1
ATOM 1564 O O . LEU A 1 199 ? 64.925 -19.708 -70.730 1.00 72.19 199 LEU A O 1
ATOM 1568 N N . GLN A 1 200 ? 65.031 -21.024 -72.524 1.00 74.44 200 GLN A N 1
ATOM 1569 C CA . GLN A 1 200 ? 65.120 -22.265 -71.750 1.00 74.44 200 GLN A CA 1
ATOM 1570 C C . GLN A 1 200 ? 66.471 -22.393 -71.041 1.00 74.44 200 GLN A C 1
ATOM 1572 O O . GLN A 1 200 ? 66.509 -22.796 -69.879 1.00 74.44 200 GLN A O 1
ATOM 1577 N N . LYS A 1 201 ? 67.569 -21.988 -71.690 1.00 70.50 201 LYS A N 1
ATOM 1578 C CA . LYS A 1 201 ? 68.898 -21.901 -71.063 1.00 70.50 201 LYS A CA 1
ATOM 1579 C C . LYS A 1 201 ? 68.939 -20.835 -69.964 1.00 70.50 201 LYS A C 1
ATOM 1581 O O . LYS A 1 201 ? 69.506 -21.088 -68.903 1.00 70.50 201 LYS A O 1
ATOM 1586 N N . SER A 1 202 ? 68.297 -19.680 -70.158 1.00 61.25 202 SER A N 1
ATOM 1587 C CA . SER A 1 202 ? 68.220 -18.643 -69.117 1.00 61.25 202 SER A CA 1
ATOM 1588 C C . SER A 1 202 ? 67.310 -19.052 -67.949 1.00 61.25 202 SER A C 1
ATOM 1590 O O . SER A 1 202 ? 67.652 -18.806 -66.794 1.00 61.25 202 SER A O 1
ATOM 1592 N N . ALA A 1 203 ? 66.218 -19.775 -68.216 1.00 55.91 203 ALA A N 1
ATOM 1593 C CA . ALA A 1 203 ? 65.350 -20.371 -67.200 1.00 55.91 203 ALA A CA 1
ATOM 1594 C C . ALA A 1 203 ? 66.018 -21.543 -66.455 1.00 55.91 203 ALA A C 1
ATOM 1596 O O . ALA A 1 203 ? 65.721 -21.775 -65.283 1.00 55.91 203 ALA A O 1
ATOM 1597 N N . ALA A 1 204 ? 66.941 -22.269 -67.096 1.00 57.66 204 ALA A N 1
ATOM 1598 C CA . ALA A 1 204 ? 67.776 -23.278 -66.443 1.00 57.66 204 ALA A CA 1
ATOM 1599 C C . ALA A 1 204 ? 68.816 -22.651 -65.493 1.00 57.66 204 ALA A C 1
ATOM 1601 O O . ALA A 1 204 ? 69.115 -23.246 -64.459 1.00 57.66 204 ALA A O 1
ATOM 1602 N N . ASN A 1 205 ? 69.290 -21.436 -65.798 1.00 59.09 205 ASN A N 1
ATOM 1603 C CA . ASN A 1 205 ? 70.243 -20.666 -64.988 1.00 59.09 205 ASN A CA 1
ATOM 1604 C C . ASN A 1 205 ? 69.593 -19.776 -63.903 1.00 59.09 205 ASN A C 1
ATOM 1606 O O . ASN A 1 205 ? 70.307 -19.118 -63.149 1.00 59.09 205 ASN A O 1
ATOM 1610 N N . SER A 1 206 ? 68.259 -19.749 -63.791 1.00 52.81 206 SER A N 1
ATOM 1611 C CA . SER A 1 206 ? 67.526 -18.971 -62.780 1.00 52.81 206 SER A CA 1
ATOM 1612 C C . SER A 1 206 ? 66.985 -19.875 -61.662 1.00 52.81 206 SER A C 1
ATOM 1614 O O . SER A 1 206 ? 66.117 -20.722 -61.879 1.00 52.81 206 SER A O 1
ATOM 1616 N N . ALA A 1 207 ? 67.505 -19.702 -60.443 1.00 53.53 207 ALA A N 1
ATOM 1617 C CA . ALA A 1 207 ? 67.109 -20.441 -59.245 1.00 53.53 207 ALA A CA 1
ATOM 1618 C C . ALA A 1 207 ? 65.947 -19.746 -58.495 1.00 53.53 207 ALA A C 1
ATOM 1620 O O . ALA A 1 207 ? 66.185 -19.009 -57.544 1.00 53.53 207 ALA A O 1
ATOM 1621 N N . ALA A 1 208 ? 64.691 -19.982 -58.908 1.00 46.56 208 ALA A N 1
ATOM 1622 C CA . ALA A 1 208 ? 63.467 -19.681 -58.131 1.00 46.56 208 ALA A CA 1
ATOM 1623 C C . ALA A 1 208 ? 62.238 -20.488 -58.654 1.00 46.56 208 ALA A C 1
ATOM 1625 O O . ALA A 1 208 ? 62.248 -20.943 -59.801 1.00 46.56 208 ALA A O 1
ATOM 1626 N N . PRO A 1 209 ? 61.183 -20.753 -57.850 1.00 48.12 209 PRO A N 1
ATOM 1627 C CA . PRO A 1 209 ? 60.393 -21.990 -57.955 1.00 48.12 209 PRO A CA 1
ATOM 1628 C C . PRO A 1 209 ? 59.294 -22.016 -59.046 1.00 48.12 209 PRO A C 1
ATOM 1630 O O . PRO A 1 209 ? 58.139 -21.667 -58.837 1.00 48.12 209 PRO A O 1
ATOM 1633 N N . ARG A 1 210 ? 59.679 -22.512 -60.223 1.00 56.75 210 ARG A N 1
ATOM 1634 C CA . ARG A 1 210 ? 59.159 -23.634 -61.055 1.00 56.75 210 ARG A CA 1
ATOM 1635 C C . ARG A 1 210 ? 57.690 -24.133 -61.102 1.00 56.75 210 ARG A C 1
ATOM 1637 O O . ARG A 1 210 ? 57.457 -25.018 -61.919 1.00 56.75 210 ARG A O 1
ATOM 1644 N N . SER A 1 211 ? 56.683 -23.645 -60.376 1.00 54.12 211 SER A N 1
ATOM 1645 C CA . SER A 1 211 ? 55.347 -24.305 -60.434 1.00 54.12 211 SER A CA 1
ATOM 1646 C C . SER A 1 211 ? 54.394 -23.747 -61.507 1.00 54.12 211 SER A C 1
ATOM 1648 O O . SER A 1 211 ? 53.938 -24.485 -62.375 1.00 54.12 211 SER A O 1
ATOM 1650 N N . THR A 1 212 ? 54.126 -22.444 -61.535 1.00 55.91 212 THR A N 1
ATOM 1651 C CA . THR A 1 212 ? 52.959 -21.912 -62.269 1.00 55.91 212 THR A CA 1
ATOM 1652 C C . THR A 1 212 ? 53.167 -21.745 -63.778 1.00 55.91 212 THR A C 1
ATOM 1654 O O . THR A 1 212 ? 52.233 -21.930 -64.560 1.00 55.91 212 THR A O 1
ATOM 1657 N N . ALA A 1 213 ? 54.389 -21.440 -64.222 1.00 53.56 213 ALA A N 1
ATOM 1658 C CA . ALA A 1 213 ? 54.688 -21.213 -65.640 1.00 53.56 213 ALA A CA 1
ATOM 1659 C C . ALA A 1 213 ? 54.724 -22.517 -66.460 1.00 53.56 213 ALA A C 1
ATOM 1661 O O . ALA A 1 213 ? 54.194 -22.572 -67.570 1.00 53.56 213 ALA A O 1
ATOM 1662 N N . ILE A 1 214 ? 55.293 -23.588 -65.897 1.00 55.38 214 ILE A N 1
ATOM 1663 C CA . ILE A 1 214 ? 55.361 -24.909 -66.545 1.00 55.38 214 ILE A CA 1
ATOM 1664 C C . ILE A 1 214 ? 53.962 -25.526 -66.640 1.00 55.38 214 ILE A C 1
ATOM 1666 O O . ILE A 1 214 ? 53.616 -26.158 -67.638 1.00 55.38 214 ILE A O 1
ATOM 1670 N N . GLU A 1 215 ? 53.138 -25.321 -65.617 1.00 55.38 215 GLU A N 1
ATOM 1671 C CA . GLU A 1 215 ? 51.778 -25.848 -65.553 1.00 55.38 215 GLU A CA 1
ATOM 1672 C C . GLU A 1 215 ? 50.835 -25.123 -66.529 1.00 55.38 215 GLU A C 1
ATOM 1674 O O . GLU A 1 215 ? 50.050 -25.772 -67.226 1.00 55.38 215 GLU A O 1
ATOM 1679 N N . ASN A 1 216 ? 51.005 -23.806 -66.706 1.00 56.47 216 ASN A N 1
ATOM 1680 C CA . ASN A 1 216 ? 50.329 -23.053 -67.767 1.00 56.47 216 ASN A CA 1
ATOM 1681 C C . ASN A 1 216 ? 50.800 -23.457 -69.172 1.00 56.47 216 ASN A C 1
ATOM 1683 O O . ASN A 1 216 ? 49.965 -23.653 -70.055 1.00 56.47 216 ASN A O 1
ATOM 1687 N N . ALA A 1 217 ? 52.102 -23.671 -69.380 1.00 62.38 217 ALA A N 1
ATOM 1688 C CA . ALA A 1 217 ? 52.625 -24.136 -70.666 1.00 62.38 217 ALA A CA 1
ATOM 1689 C C . ALA A 1 217 ? 52.103 -25.541 -71.037 1.00 62.38 217 ALA A C 1
ATOM 1691 O O . ALA A 1 217 ? 51.742 -25.792 -72.189 1.00 62.38 217 ALA A O 1
ATOM 1692 N N . LYS A 1 218 ? 51.978 -26.450 -70.056 1.00 69.25 218 LYS A N 1
ATOM 1693 C CA . LYS A 1 218 ? 51.365 -27.777 -70.253 1.00 69.25 218 LYS A CA 1
ATOM 1694 C C . LYS A 1 218 ? 49.879 -27.681 -70.614 1.00 69.25 218 LYS A C 1
ATOM 1696 O O . LYS A 1 218 ? 49.442 -28.382 -71.527 1.00 69.25 218 LYS A O 1
ATOM 1701 N N . ARG A 1 219 ? 49.114 -26.799 -69.956 1.00 63.12 219 ARG A N 1
ATOM 1702 C CA . ARG A 1 219 ? 47.694 -26.560 -70.281 1.00 63.12 219 ARG A CA 1
ATOM 1703 C C . ARG A 1 219 ? 47.503 -25.994 -71.690 1.00 63.12 219 ARG A C 1
ATOM 1705 O O . ARG A 1 219 ? 46.615 -26.454 -72.401 1.00 63.12 219 ARG A O 1
ATOM 1712 N N . MET A 1 220 ? 48.359 -25.067 -72.121 1.00 63.00 220 MET A N 1
ATOM 1713 C CA . MET A 1 220 ? 48.302 -24.508 -73.478 1.00 63.00 220 MET A CA 1
ATOM 1714 C C . MET A 1 220 ? 48.625 -25.556 -74.552 1.00 63.00 220 MET A C 1
ATOM 1716 O O . MET A 1 220 ? 47.921 -25.638 -75.556 1.00 63.00 220 MET A O 1
ATOM 1720 N N . ARG A 1 221 ? 49.617 -26.426 -74.317 1.00 71.50 221 ARG A N 1
ATOM 1721 C CA . ARG A 1 221 ? 49.950 -27.528 -75.237 1.00 71.50 221 ARG A CA 1
ATOM 1722 C C . ARG A 1 221 ? 48.819 -28.558 -75.360 1.00 71.50 221 ARG A C 1
ATOM 1724 O O . ARG A 1 221 ? 48.553 -29.032 -76.460 1.00 71.50 221 ARG A O 1
ATOM 1731 N N . ALA A 1 222 ? 48.143 -28.889 -74.259 1.00 69.62 222 ALA A N 1
ATOM 1732 C CA . ALA A 1 222 ? 46.999 -29.804 -74.276 1.00 69.62 222 ALA A CA 1
ATOM 1733 C C . ALA A 1 222 ? 45.788 -29.216 -75.029 1.00 69.62 222 ALA A C 1
ATOM 1735 O O . ALA A 1 222 ? 45.123 -29.937 -75.770 1.00 69.62 222 ALA A O 1
ATOM 1736 N N . ALA A 1 223 ? 45.538 -27.908 -74.894 1.00 64.12 223 ALA A N 1
ATOM 1737 C CA . ALA A 1 223 ? 44.469 -27.216 -75.615 1.00 64.12 223 ALA A CA 1
ATOM 1738 C C . ALA A 1 223 ? 44.726 -27.134 -77.132 1.00 64.12 223 ALA A C 1
ATOM 1740 O O . ALA A 1 223 ? 43.788 -27.281 -77.912 1.00 64.12 223 ALA A O 1
ATOM 1741 N N . LEU A 1 224 ? 45.987 -26.961 -77.551 1.00 59.94 224 LEU A N 1
ATOM 1742 C CA . LEU A 1 224 ? 46.369 -27.001 -78.968 1.00 59.94 224 LEU A CA 1
ATOM 1743 C C . LEU A 1 224 ? 46.265 -28.412 -79.568 1.00 59.94 224 LEU A C 1
ATOM 1745 O O . LEU A 1 224 ? 45.803 -28.564 -80.693 1.00 59.94 224 LEU A O 1
ATOM 1749 N N . ALA A 1 225 ? 46.639 -29.453 -78.818 1.00 66.38 225 ALA A N 1
ATOM 1750 C CA . ALA A 1 225 ? 46.546 -30.837 -79.292 1.00 66.38 225 ALA A CA 1
ATOM 1751 C C . ALA A 1 225 ? 45.091 -31.307 -79.499 1.00 66.38 225 ALA A C 1
ATOM 1753 O O . ALA A 1 225 ? 44.832 -32.131 -80.371 1.00 66.3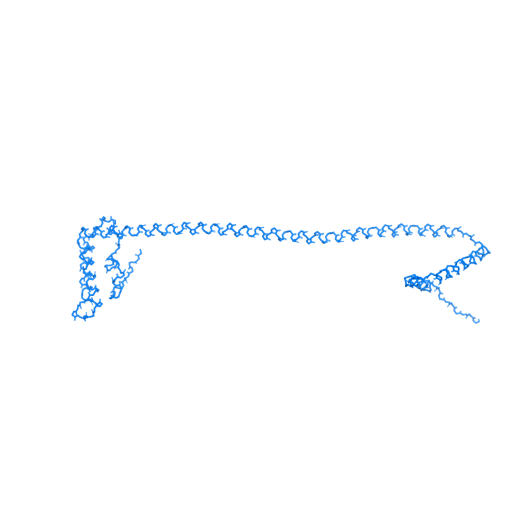8 225 ALA A O 1
ATOM 1754 N N . ALA A 1 226 ? 44.137 -30.764 -78.735 1.00 59.50 226 ALA A N 1
ATOM 1755 C CA . ALA A 1 226 ? 42.710 -31.056 -78.886 1.00 59.50 226 ALA A CA 1
ATOM 1756 C C . ALA A 1 226 ? 42.054 -30.369 -80.105 1.00 59.50 226 ALA A C 1
ATOM 1758 O O . ALA A 1 226 ? 40.938 -30.729 -80.470 1.00 59.50 226 ALA A O 1
ATOM 1759 N N . GLN A 1 227 ? 42.732 -29.399 -80.732 1.00 57.62 227 GLN A N 1
ATOM 1760 C CA . GLN A 1 227 ? 42.264 -28.677 -81.924 1.00 57.62 227 GLN A CA 1
ATOM 1761 C C . GLN A 1 227 ? 42.767 -29.275 -83.250 1.00 57.62 227 GLN A C 1
ATOM 1763 O O . GLN A 1 227 ? 42.387 -28.795 -84.315 1.00 57.62 227 GLN A O 1
ATOM 1768 N N . ALA A 1 228 ? 43.588 -30.330 -83.218 1.00 60.28 228 ALA A N 1
ATOM 1769 C CA . ALA A 1 228 ? 44.091 -30.963 -84.434 1.00 60.28 228 ALA A CA 1
ATOM 1770 C C . ALA A 1 228 ? 43.021 -31.872 -85.092 1.00 60.28 228 ALA A C 1
ATOM 1772 O O . ALA A 1 228 ? 42.440 -32.722 -84.407 1.00 60.28 228 ALA A O 1
ATOM 1773 N N . PRO A 1 229 ? 42.755 -31.749 -86.409 1.00 57.88 229 PRO A N 1
ATOM 1774 C CA . PRO A 1 229 ? 41.827 -32.631 -87.118 1.00 57.88 229 PRO A CA 1
ATOM 1775 C C . PRO A 1 229 ? 42.368 -34.070 -87.205 1.00 57.88 229 PRO A C 1
ATOM 1777 O O . PRO A 1 229 ? 43.564 -34.292 -87.393 1.00 57.88 229 PRO A O 1
ATOM 1780 N N . ARG A 1 230 ? 41.476 -35.064 -87.057 1.00 57.00 230 ARG A N 1
ATOM 1781 C CA . ARG A 1 230 ? 41.828 -36.497 -87.090 1.00 57.00 230 ARG A CA 1
ATOM 1782 C C . ARG A 1 230 ? 42.397 -36.899 -88.463 1.00 57.00 230 ARG A C 1
ATOM 1784 O O . ARG A 1 230 ? 41.809 -36.518 -89.475 1.00 57.00 230 ARG A O 1
ATOM 1791 N N . PRO A 1 231 ? 43.470 -37.709 -88.519 1.00 55.81 231 PRO A N 1
ATOM 1792 C CA . PRO A 1 231 ? 44.022 -38.174 -89.786 1.00 55.81 231 PRO A CA 1
ATOM 1793 C C . PRO A 1 231 ? 43.067 -39.162 -90.470 1.00 55.81 231 PRO A C 1
ATOM 1795 O O . PRO A 1 231 ? 42.562 -40.093 -89.839 1.00 55.81 231 PRO A O 1
ATOM 1798 N N . GLN A 1 232 ? 42.826 -38.950 -91.765 1.00 55.84 232 GLN A N 1
ATOM 1799 C CA . GLN A 1 232 ? 42.142 -39.908 -92.637 1.00 55.84 232 GLN A CA 1
ATOM 1800 C C . GLN A 1 232 ? 43.066 -41.109 -92.917 1.00 55.84 232 GLN A C 1
ATOM 1802 O O . GLN A 1 232 ? 44.278 -40.915 -93.044 1.00 55.84 232 GLN A O 1
ATOM 1807 N N . PRO A 1 233 ? 42.535 -42.342 -93.001 1.00 51.59 233 PRO A N 1
ATOM 1808 C CA . PRO A 1 233 ? 43.343 -43.524 -93.286 1.00 51.59 233 PRO A CA 1
ATOM 1809 C C . PRO A 1 233 ? 43.879 -43.511 -94.732 1.00 51.59 233 PRO A C 1
ATOM 1811 O O . PRO A 1 233 ? 43.234 -42.945 -95.618 1.00 51.59 233 PRO A O 1
ATOM 1814 N N . PRO A 1 234 ? 45.044 -44.135 -94.988 1.00 52.06 234 PRO A N 1
ATOM 1815 C CA . PRO A 1 234 ? 45.643 -44.171 -96.318 1.00 52.06 234 PRO A CA 1
ATOM 1816 C C . PRO A 1 234 ? 44.829 -45.069 -97.273 1.00 52.06 234 PRO A C 1
ATOM 1818 O O . PRO A 1 234 ? 44.364 -46.130 -96.846 1.00 52.06 234 PRO A O 1
ATOM 1821 N N . PRO A 1 235 ? 44.654 -44.681 -98.549 1.00 58.19 235 PRO A N 1
ATOM 1822 C CA . PRO A 1 235 ? 43.986 -45.517 -99.543 1.00 58.19 235 PRO A CA 1
ATOM 1823 C C . PRO A 1 235 ? 44.906 -46.615 -100.114 1.00 58.19 235 PRO A C 1
ATOM 1825 O O . PRO A 1 235 ? 46.128 -46.464 -100.129 1.00 58.19 235 PRO A O 1
ATOM 1828 N N . VAL A 1 236 ? 44.265 -47.706 -100.561 1.00 54.41 236 VAL A N 1
ATOM 1829 C CA . VAL A 1 236 ? 44.811 -48.903 -101.243 1.00 54.41 236 VAL A CA 1
ATOM 1830 C C . VAL A 1 236 ? 45.112 -48.611 -102.708 1.00 54.41 236 VAL A C 1
ATOM 1832 O O . VAL A 1 236 ? 44.283 -47.905 -103.327 1.00 54.41 236 VAL A O 1
#

Organism: Neobodo designis (NCBI:txid312471)

Radius of gyration: 57.37 Å; chains: 1; bounding box: 102×61×138 Å

Sequence (236 aa):
MPISDTTVDKTTVHDLTFFAIFGIDANDVVENGGQLDPPTAAHVKKAFRRLSLKFHPDKDPSPEAREAFERVKEAADTLTNADRCRTYAATFRKAAAEQAQANAHADRTERYAADLRRRQEEHRQAAAERRREEAELRRTRGEGGAGSRLAQAEAVAALRRSMMSSWRQIEADMVADWEVGPDELAVKERDVARMLEALQKSAANSAAPRSTAIENAKRMRAALAAQAPRPQPPPV

Foldseek 3Di:
DPQPPPPDDLVCLVVDDLCNLLSHDLVVCVVVLLADDPVRLVSLVVSLVVLCVVLPCVVPVDPSSVVSNVSSVVSNVQRNDSVSSNVSSVVVVVVVVVVVVVVVVVVVVVVVVVVVVVVVVVVVVVVVVVVVVVVVVVVVCVVCVVVVVVVVVVVVVVVVVVVVVVVVVVVVVVVVPDPDDPVNVVVVVVVVVVVVVVVVVVVVVDPDDDDDPVVVVVVVVVVVVVPDDDDDDDDD

Secondary structure (DSSP, 8-state):
---------TTGGGTS-HHHHHT--HHHHHHTTT---HHHHHHHHHHHHHHHHHS-TTT---HHHHHHHHHHHHHHHHHHSHHHHHHHHHHHHHHHHHHHHHHHHHHHHHHHHHHHHHHHHHHHHHHHHHHHHHHHHHHHHHHHHHHHHHHHHHHHHHHHHHHHHHHHHHHHHHHHT----HHHHHHHHHHHHHHHHHHHHHHHS--S--SHHHHHHHHHHHHHHTTSPPPPPPP-

InterPro domains:
  IPR001623 DnaJ domain [PF00226] (40-88)
  IPR001623 DnaJ domain [PR00625] (48-63)
  IPR001623 DnaJ domain [PR00625] (64-84)
  IPR001623 DnaJ domain [PS50076] (17-93)
  IPR001623 DnaJ domain [SM00271] (16-84)
  IPR001623 DnaJ domain [cd06257] (17-81)
  IPR036869 Chaperone J-domain superfamily [G3DSA:1.10.287.110] (4-116)
  IPR036869 Chaperone J-domain superfamily [SSF46565] (39-91)
  IPR051100 DnaJ subfamily B/C chaperone co-factors [PTHR43908] (41-152)

pLDDT: mean 80.05, std 14.9, range [32.69, 98.12]